Protein AF-A0A7C5GD14-F1 (afdb_monomer)

pLDDT: mean 89.94, std 9.07, range [41.75, 98.56]

Solvent-accessible surface area (backbone atoms only — not comparable to full-atom values): 17460 Å² total; per-residue (Å²): 110,73,68,62,53,52,52,50,51,49,54,51,48,51,50,50,48,49,51,49,46,57,58,59,49,44,51,50,50,25,51,50,40,39,56,47,43,51,59,52,37,65,83,45,92,64,62,49,46,69,48,63,59,68,42,32,38,36,36,41,42,48,24,66,33,70,68,55,40,52,49,46,52,51,42,50,74,61,42,77,78,59,76,46,77,48,81,53,62,41,66,41,57,68,40,82,73,30,34,35,38,39,38,37,57,66,92,46,72,51,45,38,46,50,32,72,43,73,69,57,34,52,60,46,18,79,76,58,35,64,74,34,36,68,48,37,41,78,26,23,50,71,79,54,90,60,47,66,57,48,52,50,39,47,52,58,26,52,68,44,29,51,24,33,40,36,39,37,43,54,53,38,38,38,41,35,38,34,13,58,32,64,64,40,44,49,50,26,52,55,51,56,71,75,56,63,91,85,54,46,81,45,78,53,72,46,51,74,28,51,76,38,83,75,32,36,36,38,38,42,34,49,94,82,45,72,50,55,40,44,53,30,72,43,74,66,60,34,56,60,42,27,80,79,52,41,81,46,31,74,60,41,40,62,21,44,55,71,84,54,90,60,51,68,57,52,51,54,48,48,51,56,24,56,64,49,33,60,29,33,39,39,38,34,49,55,53,41,34,38,41,38,36,34,16,72,30,66,65,34,42,52,51,25,54,51,49,52,70,71,49,64,92,84,43,56,68,46,78,52,70,48,53,48,76,80,74,81,78,131

Mean predicted aligned error: 10.55 Å

Foldseek 3Di:
DVVVVVVVCVVVVVVVVVVCCVPPVQVVLQVQLLVQLLVLCPPAPADWDWDGDSQEIEIAEEHLAPVSLVSSLVSSVVRPRHDYYRDHYDYFAADVFQKWKWWDAAPDIAIEGEDAYVVLLVVVCVPLNPVRSVRHHHGHHAQDPLQSVLVVLQSVLCVLASTWMWMDTRQEIEIEHEGAEPVSVVVSVVSNVPGDPPHHYHYHYHYPAYADVF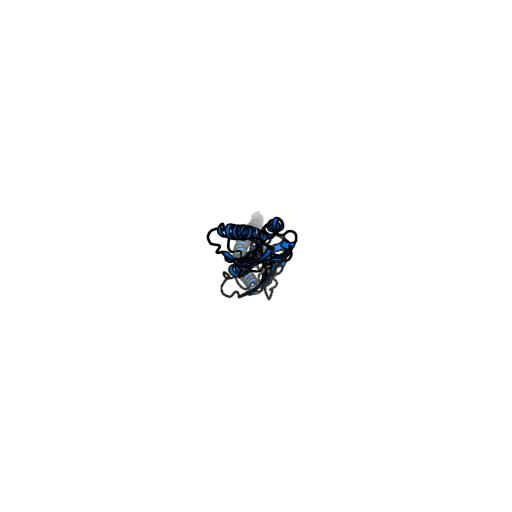QKKKWWFDPNAIAIEGEDQDPVLLVVCCVLNPPNSVRHGHHDNQLDDCRSVLVVLLSVLCVLAPTWMWMCGRQEIETEHEHQAPVSVVVSVVSNVPRDPPRHYHYHYHYDDPDPDD

Radius of gyration: 40.23 Å; Cα contacts (8 Å, |Δi|>4): 618; chains: 1; bounding box: 82×43×149 Å

Structure (mmCIF, N/CA/C/O backbone):
data_AF-A0A7C5GD14-F1
#
_entry.id   AF-A0A7C5GD14-F1
#
loop_
_atom_site.group_PDB
_atom_site.id
_atom_site.type_symbol
_atom_site.label_atom_id
_atom_site.label_alt_id
_atom_site.label_comp_id
_atom_site.label_asym_id
_atom_site.label_entity_id
_atom_site.label_seq_id
_atom_site.pdbx_PDB_ins_code
_atom_site.Cartn_x
_atom_site.Cartn_y
_atom_site.Cartn_z
_atom_site.occupancy
_atom_site.B_iso_or_equiv
_atom_site.auth_seq_id
_atom_site.auth_comp_id
_atom_site.auth_asym_id
_atom_site.auth_atom_id
_atom_site.pdbx_PDB_model_num
ATOM 1 N N . MET A 1 1 ? 42.198 25.605 -82.577 1.00 57.84 1 MET A N 1
ATOM 2 C CA . MET A 1 1 ? 40.877 25.800 -81.932 1.00 57.84 1 MET A CA 1
ATOM 3 C C . MET A 1 1 ? 40.168 24.497 -81.548 1.00 57.84 1 MET A C 1
ATOM 5 O O . MET A 1 1 ? 39.831 24.363 -80.383 1.00 57.84 1 MET A O 1
ATOM 9 N N . ARG A 1 2 ? 40.003 23.498 -82.433 1.00 61.75 2 ARG A N 1
ATOM 10 C CA . ARG A 1 2 ? 39.257 22.250 -82.115 1.00 61.75 2 ARG A CA 1
ATOM 11 C C . ARG A 1 2 ? 39.795 21.432 -80.922 1.00 61.75 2 ARG A C 1
ATOM 13 O O . ARG A 1 2 ? 39.004 20.887 -80.167 1.00 61.75 2 ARG A O 1
ATOM 20 N N . LYS A 1 3 ? 41.119 21.382 -80.713 1.00 63.66 3 LYS A N 1
ATOM 21 C CA . LYS A 1 3 ? 41.732 20.655 -79.579 1.00 63.66 3 LYS A CA 1
ATOM 22 C C . LYS A 1 3 ? 41.474 21.326 -78.221 1.00 63.66 3 LYS A C 1
ATOM 24 O O . LYS A 1 3 ? 41.209 20.631 -77.252 1.00 63.66 3 LYS A O 1
ATOM 29 N N . LEU A 1 4 ? 41.498 22.661 -78.165 1.00 72.88 4 LEU A N 1
ATOM 30 C CA . LEU A 1 4 ? 41.192 23.429 -76.947 1.00 72.88 4 LEU A CA 1
ATOM 31 C C . LEU A 1 4 ? 39.718 23.282 -76.545 1.00 72.88 4 LEU A C 1
ATOM 33 O O . LEU A 1 4 ? 39.420 23.135 -75.366 1.00 72.88 4 LEU A O 1
ATOM 37 N N . LEU A 1 5 ? 38.815 23.235 -77.531 1.00 76.56 5 LEU A N 1
ATOM 38 C CA . LEU A 1 5 ? 37.393 22.980 -77.295 1.00 76.56 5 LEU A CA 1
ATOM 39 C C . LEU A 1 5 ? 37.154 21.582 -76.691 1.00 76.56 5 LEU A C 1
ATOM 41 O O . LEU A 1 5 ? 36.362 21.441 -75.769 1.00 76.56 5 LEU A O 1
ATOM 45 N N . GLY A 1 6 ? 37.872 20.560 -77.174 1.00 75.44 6 GLY A N 1
ATOM 46 C CA . GLY A 1 6 ? 37.779 19.194 -76.644 1.00 75.44 6 GLY A CA 1
ATOM 47 C C . GLY A 1 6 ? 38.231 19.073 -75.185 1.00 75.44 6 GLY A C 1
ATOM 48 O O . GLY A 1 6 ? 37.550 18.435 -74.388 1.00 75.44 6 GLY A O 1
ATOM 49 N N . TRP A 1 7 ? 39.332 19.736 -74.811 1.00 77.94 7 TRP A N 1
ATOM 50 C CA . TRP A 1 7 ? 39.799 19.776 -73.419 1.00 77.94 7 TRP A CA 1
ATOM 51 C C . TRP A 1 7 ? 38.835 20.527 -72.493 1.00 77.94 7 TRP A C 1
ATOM 53 O O . TRP A 1 7 ? 38.581 20.068 -71.382 1.00 77.94 7 TRP A O 1
ATOM 63 N N . ALA A 1 8 ? 38.249 21.636 -72.955 1.00 76.06 8 ALA A N 1
ATOM 64 C CA . ALA A 1 8 ? 37.264 22.388 -72.180 1.00 76.06 8 ALA A CA 1
ATOM 65 C C . ALA A 1 8 ? 35.991 21.567 -71.904 1.00 76.06 8 ALA A C 1
ATOM 67 O O . ALA A 1 8 ? 35.507 21.557 -70.775 1.00 76.06 8 ALA A O 1
ATOM 68 N N . VAL A 1 9 ? 35.488 20.831 -72.903 1.00 82.19 9 VAL A N 1
ATOM 69 C CA . VAL A 1 9 ? 34.322 19.942 -72.748 1.00 82.19 9 VAL A CA 1
ATOM 70 C C . VAL A 1 9 ? 34.623 18.777 -71.805 1.00 82.19 9 VAL A C 1
ATOM 72 O O . VAL A 1 9 ? 33.773 18.435 -70.988 1.00 82.19 9 VAL A O 1
ATOM 75 N N . LEU A 1 10 ? 35.826 18.195 -71.869 1.00 80.06 10 LEU A N 1
ATOM 76 C CA . LEU A 1 10 ? 36.232 17.120 -70.960 1.00 80.06 10 LEU A CA 1
ATOM 77 C C . LEU A 1 10 ? 36.244 17.597 -69.501 1.00 80.06 10 LEU A C 1
ATOM 79 O O . LEU A 1 10 ? 35.640 16.949 -68.658 1.00 80.06 10 LEU A O 1
ATOM 83 N N . ILE A 1 11 ? 36.891 18.732 -69.215 1.00 82.50 11 ILE A N 1
ATOM 84 C CA . ILE A 1 11 ? 37.026 19.269 -67.849 1.00 82.50 11 ILE A CA 1
ATOM 85 C C . ILE A 1 11 ? 35.667 19.700 -67.284 1.00 82.50 11 ILE A C 1
ATOM 87 O O . ILE A 1 11 ? 35.355 19.403 -66.133 1.00 82.50 11 ILE A O 1
ATOM 91 N N . LEU A 1 12 ? 34.834 20.368 -68.088 1.00 78.88 12 LEU A N 1
ATOM 92 C CA . LEU A 1 12 ? 33.473 20.726 -67.680 1.00 78.88 12 LEU A CA 1
ATOM 93 C C . LEU A 1 12 ? 32.604 19.488 -67.463 1.00 78.88 12 LEU A C 1
ATOM 95 O O . LEU A 1 12 ? 31.866 19.431 -66.486 1.00 78.88 12 LEU A O 1
ATOM 99 N N . GLY A 1 13 ? 32.702 18.492 -68.344 1.00 74.94 13 GLY A N 1
ATOM 100 C CA . GLY A 1 13 ? 31.946 17.248 -68.244 1.00 74.94 13 GLY A CA 1
ATOM 101 C C . GLY A 1 13 ? 32.321 16.436 -67.008 1.00 74.94 13 GLY A C 1
ATOM 102 O O . GLY A 1 13 ? 31.433 16.009 -66.276 1.00 74.94 13 GLY A O 1
ATOM 103 N N . THR A 1 14 ? 33.615 16.267 -66.725 1.00 76.38 14 THR A N 1
ATOM 104 C CA . THR A 1 14 ? 34.080 15.561 -65.521 1.00 76.38 14 THR A CA 1
ATOM 105 C C . THR A 1 14 ? 33.813 16.356 -64.248 1.00 76.38 14 THR A C 1
ATOM 107 O O . THR A 1 14 ? 33.463 15.755 -63.239 1.00 76.38 14 THR A O 1
ATOM 110 N N . GLY A 1 15 ? 33.894 17.689 -64.290 1.00 72.44 15 GLY A N 1
ATOM 111 C CA . GLY A 1 15 ? 33.511 18.557 -63.176 1.00 72.44 15 GLY A CA 1
ATOM 112 C C . GLY A 1 15 ? 32.015 18.485 -62.860 1.00 72.44 15 GLY A C 1
ATOM 113 O O . GLY A 1 15 ? 31.643 18.321 -61.702 1.00 72.44 15 GLY A O 1
ATOM 114 N N . LEU A 1 16 ? 31.153 18.530 -63.882 1.00 73.38 16 LEU A N 1
ATOM 115 C CA . LEU A 1 16 ? 29.699 18.394 -63.736 1.00 73.38 16 LEU A CA 1
ATOM 116 C C . LEU A 1 16 ? 29.290 16.987 -63.294 1.00 73.38 16 LEU A C 1
ATOM 118 O O . LEU A 1 16 ? 28.426 16.858 -62.432 1.00 73.38 16 LEU A O 1
ATOM 122 N N . LEU A 1 17 ? 29.914 15.938 -63.838 1.00 71.88 17 LEU A N 1
ATOM 123 C CA . LEU A 1 17 ? 29.703 14.558 -63.389 1.00 71.88 17 LEU A CA 1
ATOM 124 C C . LEU A 1 17 ? 30.191 14.357 -61.956 1.00 71.88 17 LEU A C 1
ATOM 126 O O . LEU A 1 17 ? 29.486 13.744 -61.163 1.00 71.88 17 LEU A O 1
ATOM 130 N N . GLY A 1 18 ? 31.356 14.907 -61.611 1.00 65.81 18 GLY A N 1
ATOM 131 C CA . GLY A 1 18 ? 31.896 14.891 -60.257 1.00 65.81 18 GLY A CA 1
ATOM 132 C C . GLY A 1 18 ? 30.954 15.581 -59.279 1.00 65.81 18 GLY A C 1
ATOM 133 O O . GLY A 1 18 ? 30.600 14.980 -58.270 1.00 65.81 18 GLY A O 1
ATOM 134 N N . TYR A 1 19 ? 30.476 16.782 -59.616 1.00 70.25 19 TYR A N 1
ATOM 135 C CA . TYR A 1 19 ? 29.505 17.551 -58.832 1.00 70.25 19 TYR A CA 1
ATOM 136 C C . TYR A 1 19 ? 28.150 16.835 -58.706 1.00 70.25 19 TYR A C 1
ATOM 138 O O . TYR A 1 19 ? 27.597 16.728 -57.616 1.00 70.25 19 TYR A O 1
ATOM 146 N N . TYR A 1 20 ? 27.617 16.283 -59.799 1.00 70.00 20 TYR A N 1
ATOM 147 C CA . TYR A 1 20 ? 26.348 15.552 -59.788 1.00 70.00 20 TYR A CA 1
ATOM 148 C C . TYR A 1 20 ? 26.439 14.240 -58.996 1.00 70.00 20 TYR A C 1
ATOM 150 O O . TYR A 1 20 ? 25.525 13.914 -58.240 1.00 70.00 20 TYR A O 1
ATOM 158 N N . ALA A 1 21 ? 27.534 13.489 -59.139 1.00 61.72 21 ALA A N 1
ATOM 159 C CA . ALA A 1 21 ? 27.777 12.271 -58.373 1.00 61.72 21 ALA A CA 1
ATOM 160 C C . ALA A 1 21 ? 27.954 12.579 -56.877 1.00 61.72 21 ALA A C 1
ATOM 162 O O . ALA A 1 21 ? 27.318 11.932 -56.046 1.00 61.72 21 ALA A O 1
ATOM 163 N N . THR A 1 22 ? 28.746 13.598 -56.528 1.00 62.03 22 THR A N 1
ATOM 164 C CA . THR A 1 22 ? 28.958 13.989 -55.123 1.00 62.03 22 THR A CA 1
ATOM 165 C C . THR A 1 22 ? 27.697 14.537 -54.468 1.00 62.03 22 THR A C 1
ATOM 167 O O . THR A 1 22 ? 27.404 14.125 -53.355 1.00 62.03 22 THR A O 1
ATOM 170 N N . ASN A 1 23 ? 26.896 15.371 -55.136 1.00 64.44 23 ASN A N 1
ATOM 171 C CA . ASN A 1 23 ? 25.669 15.883 -54.517 1.00 64.44 23 ASN A CA 1
ATOM 172 C C . ASN A 1 23 ? 24.519 14.867 -54.529 1.00 64.44 23 ASN A C 1
ATOM 174 O O . ASN A 1 23 ? 23.891 14.651 -53.500 1.00 64.44 23 ASN A O 1
ATOM 178 N N . ASN A 1 24 ? 24.223 14.223 -55.664 1.00 67.75 24 ASN A N 1
ATOM 179 C CA . ASN A 1 24 ? 22.980 13.451 -55.793 1.00 67.75 24 ASN A CA 1
ATOM 180 C C . ASN A 1 24 ? 23.111 11.962 -55.465 1.00 67.75 24 ASN A C 1
ATOM 182 O O . ASN A 1 24 ? 22.103 11.355 -55.105 1.00 67.75 24 ASN A O 1
ATOM 186 N N . HIS A 1 25 ? 24.284 11.343 -55.644 1.00 71.12 25 HIS A N 1
ATOM 187 C CA . HIS A 1 25 ? 24.465 9.927 -55.287 1.00 71.12 25 HIS A CA 1
ATOM 188 C C . HIS A 1 25 ? 24.881 9.770 -53.826 1.00 71.12 25 HIS A C 1
ATOM 190 O O . HIS A 1 25 ? 24.376 8.865 -53.168 1.00 71.12 25 HIS A O 1
ATOM 196 N N . ALA A 1 26 ? 25.728 10.663 -53.297 1.00 73.56 26 ALA A N 1
ATOM 197 C CA . ALA A 1 26 ? 26.114 10.606 -51.887 1.00 73.56 26 ALA A CA 1
ATOM 198 C C . ALA A 1 26 ? 24.906 10.814 -50.960 1.00 73.56 26 ALA A C 1
ATOM 200 O O . ALA A 1 26 ? 24.673 9.976 -50.098 1.00 73.56 26 ALA A O 1
ATOM 201 N N . GLN A 1 27 ? 24.072 11.833 -51.213 1.00 79.44 27 GLN A N 1
ATOM 202 C CA . GLN A 1 27 ? 22.868 12.085 -50.40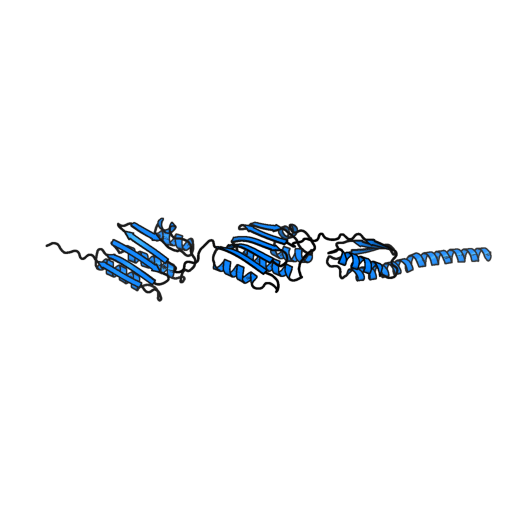9 1.00 79.44 27 GLN A CA 1
ATOM 203 C C . GLN A 1 27 ? 21.856 10.936 -50.474 1.00 79.44 27 GLN A C 1
ATOM 205 O O . GLN A 1 27 ? 21.266 10.581 -49.460 1.00 79.44 27 GLN A O 1
ATOM 210 N N . ARG A 1 28 ? 21.663 10.318 -51.649 1.00 82.94 28 ARG A N 1
ATOM 211 C CA . ARG A 1 28 ? 20.756 9.167 -51.788 1.00 82.94 28 ARG A CA 1
ATOM 212 C C . ARG A 1 28 ? 21.253 7.936 -51.034 1.00 82.94 28 ARG A C 1
ATOM 214 O O . ARG A 1 28 ? 20.445 7.253 -50.417 1.00 82.94 28 ARG A O 1
ATOM 221 N N . MET A 1 29 ? 22.557 7.655 -51.078 1.00 83.62 29 MET A N 1
ATOM 222 C CA . MET A 1 29 ? 23.144 6.552 -50.310 1.00 83.62 29 MET A CA 1
ATOM 223 C C . MET A 1 29 ? 23.059 6.815 -48.807 1.00 83.62 29 MET A C 1
ATOM 225 O O . MET A 1 29 ? 22.634 5.938 -48.070 1.00 83.62 29 MET A O 1
ATOM 229 N N . GLU A 1 30 ? 23.395 8.023 -48.363 1.00 87.06 30 GLU A N 1
ATOM 230 C CA . GLU A 1 30 ? 23.306 8.417 -46.955 1.00 87.06 30 GLU A CA 1
ATOM 231 C C . GLU A 1 30 ? 21.868 8.328 -46.425 1.00 87.06 30 GLU A C 1
ATOM 233 O O . GLU A 1 30 ? 21.640 7.774 -45.355 1.00 87.06 30 GLU A O 1
ATOM 238 N N . GLN A 1 31 ? 20.877 8.784 -47.199 1.00 88.56 31 GLN A N 1
ATOM 239 C CA . GLN A 1 31 ? 19.459 8.645 -46.850 1.00 88.56 31 GLN A CA 1
ATOM 240 C C . GLN A 1 31 ? 19.006 7.182 -46.798 1.00 88.56 31 GLN A C 1
ATOM 242 O O . GLN A 1 31 ? 18.261 6.813 -45.893 1.00 88.56 31 GLN A O 1
ATOM 247 N N . ALA A 1 32 ? 19.454 6.346 -47.739 1.00 88.12 32 ALA A N 1
ATOM 248 C CA . ALA A 1 32 ? 19.131 4.921 -47.742 1.00 88.12 32 ALA A CA 1
ATOM 249 C C . ALA A 1 32 ? 19.732 4.202 -46.523 1.00 88.12 32 ALA A C 1
ATOM 251 O O . ALA A 1 32 ? 19.024 3.459 -45.846 1.00 88.12 32 ALA A O 1
ATOM 252 N N . ILE A 1 33 ? 21.003 4.477 -46.206 1.00 91.06 33 ILE A N 1
ATOM 253 C CA . ILE A 1 33 ? 21.689 3.931 -45.028 1.00 91.06 33 ILE A CA 1
ATOM 254 C C . ILE A 1 33 ? 21.019 4.437 -43.749 1.00 91.06 33 ILE A C 1
ATOM 256 O O . ILE A 1 33 ? 20.779 3.647 -42.848 1.00 91.06 33 ILE A O 1
ATOM 260 N N . SER A 1 34 ? 20.660 5.721 -43.679 1.00 90.62 34 SER A N 1
ATOM 261 C CA . SER A 1 34 ? 19.952 6.307 -42.533 1.00 90.62 34 SER A CA 1
ATOM 262 C C . SER A 1 34 ? 18.591 5.650 -42.300 1.00 90.62 34 SER A C 1
ATOM 264 O O . SER A 1 34 ? 18.284 5.248 -41.180 1.00 90.62 34 SER A O 1
ATOM 266 N N . GLY A 1 35 ? 17.803 5.452 -43.361 1.00 89.81 35 GLY A N 1
ATOM 267 C CA . GLY A 1 35 ? 16.520 4.756 -43.270 1.00 89.81 35 GLY A CA 1
ATOM 268 C C . GLY A 1 35 ? 16.662 3.299 -42.824 1.00 89.81 35 GLY A C 1
ATOM 269 O O . GLY A 1 35 ? 15.896 2.844 -41.978 1.00 89.81 35 GLY A O 1
ATOM 270 N N . ALA A 1 36 ? 17.656 2.580 -43.352 1.00 90.00 36 ALA A N 1
ATOM 271 C CA . ALA A 1 36 ? 17.929 1.197 -42.969 1.00 90.00 36 ALA A CA 1
ATOM 272 C C . ALA A 1 36 ? 18.465 1.081 -41.531 1.00 90.00 36 ALA A C 1
ATOM 274 O O . ALA A 1 36 ? 18.019 0.212 -40.789 1.00 90.00 36 ALA A O 1
ATOM 275 N N . ALA A 1 37 ? 19.364 1.977 -41.115 1.00 89.38 37 ALA A N 1
ATOM 276 C CA . ALA A 1 37 ? 19.902 2.027 -39.757 1.00 89.38 37 ALA A CA 1
ATOM 277 C C . ALA A 1 37 ? 18.803 2.312 -38.723 1.00 89.38 37 ALA A C 1
ATOM 279 O O . ALA A 1 37 ? 18.710 1.604 -37.725 1.00 89.38 37 ALA A O 1
ATOM 280 N N . ALA A 1 38 ? 17.916 3.275 -39.000 1.00 88.56 38 ALA A N 1
ATOM 281 C CA . ALA A 1 38 ? 16.778 3.578 -38.132 1.00 88.56 38 ALA A CA 1
ATOM 282 C C . ALA A 1 38 ? 15.822 2.379 -37.983 1.00 88.56 38 ALA A C 1
ATOM 284 O O . ALA A 1 38 ? 15.332 2.102 -36.888 1.00 88.56 38 ALA A O 1
ATOM 285 N N . GLN A 1 39 ? 15.586 1.629 -39.066 1.00 88.31 39 GLN A N 1
ATOM 286 C CA . GLN A 1 39 ? 14.787 0.398 -39.016 1.00 88.31 39 GLN A CA 1
ATOM 287 C C . GLN A 1 39 ? 15.471 -0.704 -38.200 1.00 88.31 39 GLN A C 1
ATOM 289 O O . GLN A 1 39 ? 14.799 -1.403 -37.446 1.00 88.31 39 GLN A O 1
ATOM 294 N N . ALA A 1 40 ? 16.796 -0.838 -38.310 1.00 87.50 40 ALA A N 1
ATOM 295 C CA . ALA A 1 40 ? 17.562 -1.864 -37.604 1.00 87.50 40 ALA A CA 1
ATOM 296 C C . ALA A 1 40 ? 17.510 -1.713 -36.073 1.00 87.50 40 ALA A C 1
ATOM 298 O O . ALA A 1 40 ? 17.579 -2.713 -35.368 1.00 87.50 40 ALA A O 1
ATOM 299 N N . VAL A 1 41 ? 17.363 -0.486 -35.559 1.00 87.88 41 VAL A N 1
ATOM 300 C CA . VAL A 1 41 ? 17.347 -0.208 -34.109 1.00 87.88 41 VAL A CA 1
ATOM 301 C C . VAL A 1 41 ? 15.947 -0.054 -33.516 1.00 87.88 41 VAL A C 1
ATOM 303 O O . VAL A 1 41 ? 15.813 0.159 -32.317 1.00 87.88 41 VAL A O 1
ATOM 306 N N . THR A 1 42 ? 14.882 -0.174 -34.317 1.00 84.12 42 THR A N 1
ATOM 307 C CA . THR A 1 42 ? 13.504 0.085 -33.849 1.00 84.12 42 THR A CA 1
ATOM 308 C C . THR A 1 42 ? 13.065 -0.863 -32.723 1.00 84.12 42 THR A C 1
ATOM 310 O O . THR A 1 42 ? 12.217 -0.501 -31.915 1.00 84.12 42 THR A O 1
ATOM 313 N N . SER A 1 43 ? 13.643 -2.064 -32.643 1.00 80.50 43 SER A N 1
ATOM 314 C CA . SER A 1 43 ? 13.347 -3.050 -31.597 1.00 80.50 43 SER A CA 1
ATOM 315 C C . SER A 1 43 ? 14.153 -2.866 -30.307 1.00 80.50 43 SER A C 1
ATOM 317 O O . SER A 1 43 ? 14.072 -3.732 -29.440 1.00 80.50 43 SER A O 1
ATOM 319 N N . SER A 1 44 ? 14.949 -1.798 -30.177 1.00 86.50 44 SER A N 1
ATOM 320 C CA . SER A 1 44 ? 15.729 -1.550 -28.960 1.00 86.50 44 SER A CA 1
ATOM 321 C C . SER A 1 44 ? 14.825 -1.241 -27.765 1.00 86.50 44 SER A C 1
ATOM 323 O O . SER A 1 44 ? 13.886 -0.454 -27.898 1.00 86.50 44 SER A O 1
ATOM 325 N N . VAL A 1 45 ? 15.157 -1.772 -26.592 1.00 85.00 45 VAL A N 1
ATOM 326 C CA . VAL A 1 45 ? 14.387 -1.615 -25.348 1.00 85.00 45 VAL A CA 1
ATOM 327 C C . VAL A 1 45 ? 14.413 -0.171 -24.838 1.00 85.00 45 VAL A C 1
ATOM 329 O O . VAL A 1 45 ? 13.387 0.358 -24.418 1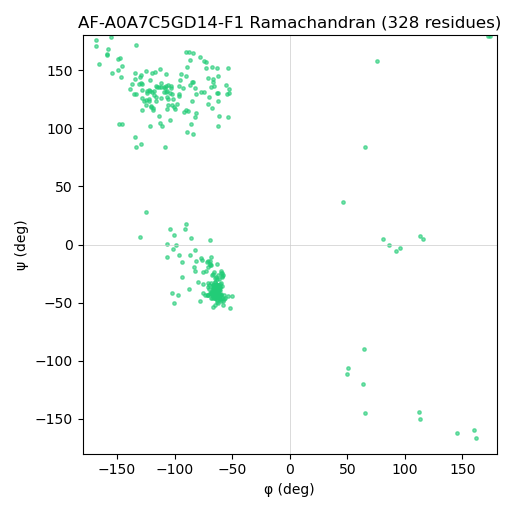.00 85.00 45 VAL A O 1
ATOM 332 N N . HIS A 1 46 ? 15.575 0.486 -24.905 1.00 85.81 46 HIS A N 1
ATOM 333 C CA . HIS A 1 46 ? 15.802 1.818 -24.321 1.00 85.81 46 HIS A CA 1
ATOM 334 C C . HIS A 1 46 ? 15.823 2.961 -25.344 1.00 85.81 46 HIS A C 1
ATOM 336 O O . HIS A 1 46 ? 16.232 4.071 -25.017 1.00 85.81 46 HIS A O 1
ATOM 342 N N . GLY A 1 47 ? 15.381 2.707 -26.579 1.00 79.69 47 GLY A N 1
ATOM 343 C CA . GLY A 1 47 ? 15.322 3.719 -27.636 1.00 79.69 47 GLY A CA 1
ATOM 344 C C . GLY A 1 47 ? 16.706 4.221 -28.055 1.00 79.69 47 GLY A C 1
ATOM 345 O O . GLY A 1 47 ? 17.174 5.271 -27.618 1.00 79.69 47 GLY A O 1
ATOM 346 N N . VAL A 1 48 ? 17.362 3.484 -28.946 1.00 88.88 48 VAL A N 1
ATOM 347 C CA . VAL A 1 48 ? 18.681 3.850 -29.470 1.00 88.88 48 VAL A CA 1
ATOM 348 C C . VAL A 1 48 ? 18.561 4.838 -30.632 1.00 88.88 48 VAL A C 1
ATOM 350 O O . VAL A 1 48 ? 17.701 4.704 -31.503 1.00 88.88 48 VAL A O 1
ATOM 353 N N . THR A 1 49 ? 19.449 5.835 -30.676 1.00 90.19 49 THR A N 1
ATOM 354 C CA . THR A 1 49 ? 19.492 6.821 -31.760 1.00 90.19 49 THR A CA 1
ATOM 355 C C . THR A 1 49 ? 20.642 6.527 -32.713 1.00 90.19 49 THR A C 1
ATOM 357 O O . THR A 1 49 ? 21.796 6.403 -32.307 1.00 90.19 49 THR A O 1
ATOM 360 N N . THR A 1 50 ? 20.345 6.493 -34.011 1.00 92.12 50 THR A N 1
ATOM 361 C CA . THR A 1 50 ? 21.356 6.371 -35.066 1.00 92.12 50 THR A CA 1
ATOM 362 C C . THR A 1 50 ? 21.501 7.675 -35.835 1.00 92.12 50 THR A C 1
ATOM 364 O O . THR A 1 50 ? 20.510 8.276 -36.255 1.00 92.12 50 THR A O 1
ATOM 367 N N . ARG A 1 51 ? 22.740 8.084 -36.100 1.00 92.31 51 ARG A N 1
ATOM 368 C CA . ARG A 1 51 ? 23.082 9.200 -36.986 1.00 92.31 51 ARG A CA 1
ATOM 369 C C . ARG A 1 51 ? 24.030 8.700 -38.062 1.00 92.31 51 ARG A C 1
ATOM 371 O O . ARG A 1 51 ? 25.027 8.065 -37.751 1.00 92.31 51 ARG A O 1
ATOM 378 N N . VAL A 1 52 ? 23.756 9.017 -39.322 1.00 92.00 52 VAL A N 1
ATOM 379 C CA . VAL A 1 52 ? 24.648 8.658 -40.432 1.00 92.00 52 VAL A CA 1
ATOM 380 C C . VAL A 1 52 ? 25.436 9.885 -40.865 1.00 92.00 52 VAL A C 1
ATOM 382 O O . VAL A 1 52 ? 24.871 10.971 -40.979 1.00 92.00 52 VAL A O 1
ATOM 385 N N . SER A 1 53 ? 26.741 9.715 -41.076 1.00 88.88 53 SER A N 1
ATOM 386 C CA . SER A 1 53 ? 27.605 10.711 -41.708 1.00 88.88 53 SER A CA 1
ATOM 387 C C . SER A 1 53 ? 28.238 10.095 -42.951 1.00 88.88 53 SER A C 1
ATOM 389 O O . SER A 1 53 ? 29.150 9.268 -42.876 1.00 88.88 53 SER A O 1
ATOM 391 N N . GLY A 1 54 ? 27.698 10.439 -44.121 1.00 87.81 54 GLY A N 1
ATOM 392 C CA . GLY A 1 54 ? 28.070 9.817 -45.390 1.00 87.81 54 GLY A CA 1
ATOM 393 C C . GLY A 1 54 ? 27.694 8.331 -45.447 1.00 87.81 54 GLY A C 1
ATOM 394 O O . GLY A 1 54 ? 26.617 7.982 -45.918 1.00 87.81 54 GLY A O 1
ATOM 395 N N . ARG A 1 55 ? 28.600 7.444 -45.011 1.00 90.00 55 ARG A N 1
ATOM 396 C CA . ARG A 1 55 ? 28.376 5.980 -44.934 1.00 90.00 55 ARG A CA 1
ATOM 397 C C . ARG A 1 55 ? 28.745 5.374 -43.581 1.00 90.00 55 ARG A C 1
ATOM 399 O O . ARG A 1 55 ? 28.766 4.149 -43.448 1.00 90.00 55 ARG A O 1
ATOM 406 N N . ASP A 1 56 ? 29.079 6.221 -42.619 1.00 93.00 56 ASP A N 1
ATOM 407 C CA . ASP A 1 56 ? 29.413 5.803 -41.267 1.00 93.00 56 ASP A CA 1
ATOM 408 C C . ASP A 1 56 ? 28.165 5.942 -40.416 1.00 93.00 56 ASP A C 1
ATOM 410 O O . ASP A 1 56 ? 27.512 6.988 -40.444 1.00 9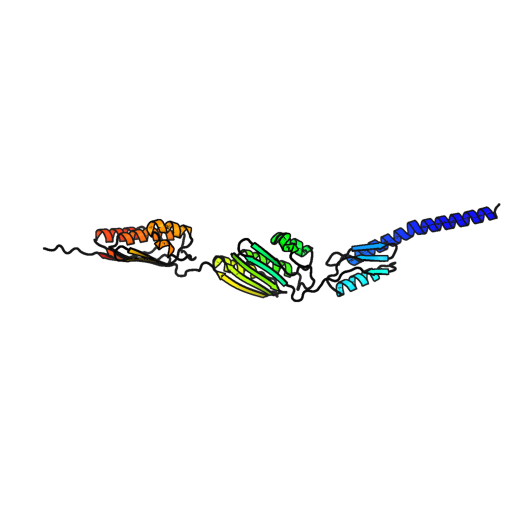3.00 56 ASP A O 1
ATOM 414 N N . ILE A 1 57 ? 27.826 4.883 -39.697 1.00 94.19 57 ILE A N 1
ATOM 415 C CA . ILE A 1 57 ? 26.687 4.869 -38.790 1.00 94.19 57 ILE A CA 1
ATOM 416 C C . ILE A 1 57 ? 27.237 5.121 -37.394 1.00 94.19 57 ILE A C 1
ATOM 418 O O . ILE A 1 57 ? 28.065 4.358 -36.925 1.00 94.19 57 ILE A O 1
ATOM 422 N N . ILE A 1 58 ? 26.784 6.179 -36.737 1.00 94.94 58 ILE A N 1
ATOM 423 C CA . ILE A 1 58 ? 27.061 6.462 -35.331 1.00 94.94 58 ILE A CA 1
ATOM 424 C C . ILE A 1 58 ? 25.824 6.044 -34.550 1.00 94.94 58 ILE A C 1
ATOM 426 O O . ILE A 1 58 ? 24.722 6.505 -34.861 1.00 94.94 58 ILE A O 1
ATOM 430 N N . VAL A 1 59 ? 26.000 5.184 -33.556 1.00 94.81 59 VAL A N 1
ATOM 431 C CA . VAL A 1 59 ? 24.916 4.698 -32.704 1.00 94.81 59 VAL A CA 1
ATOM 432 C C . VAL A 1 59 ? 25.153 5.155 -31.266 1.00 94.81 59 VAL A C 1
ATOM 434 O O . VAL A 1 59 ? 26.219 4.930 -30.706 1.00 94.81 59 VAL A O 1
ATOM 437 N N . GLU A 1 60 ? 24.179 5.863 -30.694 1.00 92.94 60 GLU A N 1
ATOM 438 C CA . GLU A 1 60 ? 24.239 6.477 -29.362 1.00 92.94 60 GLU A CA 1
ATOM 439 C C . GLU A 1 60 ? 22.989 6.072 -28.565 1.00 92.94 60 GLU A C 1
ATOM 441 O O . GLU A 1 60 ? 21.879 6.051 -29.105 1.00 92.94 60 GLU A O 1
ATOM 446 N N . GLY A 1 61 ? 23.151 5.760 -27.279 1.00 90.94 61 GLY A N 1
ATOM 447 C CA . GLY A 1 61 ? 22.042 5.364 -26.410 1.00 90.94 61 GLY A CA 1
ATOM 448 C C . GLY A 1 61 ? 22.437 4.325 -25.366 1.00 90.94 61 GLY A C 1
ATOM 449 O O . GLY A 1 61 ? 23.619 4.131 -25.076 1.00 90.94 61 GLY A O 1
ATOM 450 N N . ILE A 1 62 ? 21.423 3.666 -24.810 1.00 91.56 62 ILE A N 1
ATOM 451 C CA . ILE A 1 62 ? 21.572 2.628 -23.788 1.00 91.56 62 ILE A CA 1
ATOM 452 C C . ILE A 1 62 ? 21.160 1.281 -24.388 1.00 91.56 62 ILE A C 1
ATOM 454 O O . ILE A 1 62 ? 20.138 1.193 -25.065 1.00 91.56 62 ILE A O 1
ATOM 458 N N . ALA A 1 63 ? 21.950 0.242 -24.131 1.00 90.81 63 ALA A N 1
ATOM 459 C CA . ALA A 1 63 ? 21.582 -1.149 -24.376 1.00 90.81 63 ALA A CA 1
ATOM 460 C C . ALA A 1 63 ? 21.268 -1.834 -23.037 1.00 90.81 63 ALA A C 1
ATOM 462 O O . ALA A 1 63 ? 21.986 -1.645 -22.053 1.00 90.81 63 ALA A O 1
ATOM 463 N N . ASN A 1 64 ? 20.204 -2.631 -22.993 1.00 90.00 64 ASN A N 1
ATOM 464 C CA . ASN A 1 64 ? 19.730 -3.337 -21.805 1.00 90.00 64 ASN A CA 1
ATOM 465 C C . ASN A 1 64 ? 20.753 -4.357 -21.297 1.00 90.00 64 ASN A C 1
ATOM 467 O O . ASN A 1 64 ? 20.924 -4.526 -20.095 1.00 90.00 64 ASN A O 1
ATOM 471 N N . ASP A 1 65 ? 21.443 -5.047 -22.202 1.00 89.88 65 ASP A N 1
ATOM 472 C CA . ASP A 1 65 ? 22.554 -5.927 -21.864 1.00 89.88 65 ASP A CA 1
ATOM 473 C C . ASP A 1 65 ? 23.523 -6.104 -23.042 1.00 89.88 65 ASP A C 1
ATOM 475 O O . ASP A 1 65 ? 23.328 -5.562 -24.131 1.00 89.88 65 ASP A O 1
ATOM 479 N N . ALA A 1 66 ? 24.591 -6.873 -22.811 1.00 89.81 66 ALA A N 1
ATOM 480 C CA . ALA A 1 66 ? 25.586 -7.180 -23.835 1.00 89.81 66 ALA A CA 1
ATOM 481 C C . ALA A 1 66 ? 25.000 -7.942 -25.039 1.00 89.81 66 ALA A C 1
ATOM 483 O O . ALA A 1 66 ? 25.490 -7.786 -26.150 1.00 89.81 66 ALA A O 1
ATOM 484 N N . ALA A 1 67 ? 23.946 -8.743 -24.850 1.00 89.12 67 ALA A N 1
ATOM 485 C CA . ALA A 1 67 ? 23.347 -9.490 -25.949 1.00 89.12 67 ALA A CA 1
ATOM 486 C C . ALA A 1 67 ? 22.516 -8.575 -26.858 1.00 89.12 67 ALA A C 1
ATOM 488 O O . ALA A 1 67 ? 22.606 -8.701 -28.077 1.00 89.12 67 ALA A O 1
ATOM 489 N N . GLU A 1 68 ? 21.740 -7.648 -26.291 1.00 90.69 68 GLU A N 1
ATOM 490 C CA . GLU A 1 68 ? 21.041 -6.620 -27.068 1.00 90.69 68 GLU A CA 1
ATOM 491 C C . GLU A 1 68 ? 22.041 -5.702 -27.775 1.00 90.69 68 GLU A C 1
ATOM 493 O O . GLU A 1 68 ? 21.893 -5.434 -28.966 1.00 90.69 68 GLU A O 1
ATOM 498 N N . HIS A 1 69 ? 23.086 -5.269 -27.069 1.00 93.19 69 HIS A N 1
ATOM 499 C CA . HIS A 1 69 ? 24.171 -4.483 -27.646 1.00 93.19 69 HIS A CA 1
ATOM 500 C C . HIS A 1 69 ? 24.751 -5.151 -28.902 1.00 93.19 69 HIS A C 1
ATOM 502 O O . HIS A 1 69 ? 24.750 -4.562 -29.983 1.00 93.19 69 HIS A O 1
ATOM 508 N N . ASP A 1 70 ? 25.171 -6.413 -28.781 1.00 92.50 70 ASP A N 1
ATOM 509 C CA . ASP A 1 70 ? 25.756 -7.170 -29.887 1.00 92.50 70 ASP A CA 1
ATOM 510 C C . ASP A 1 70 ? 24.754 -7.376 -31.034 1.00 92.50 70 ASP A C 1
ATOM 512 O O . ASP A 1 70 ? 25.138 -7.332 -32.203 1.00 92.50 70 ASP A O 1
ATOM 516 N N . GLN A 1 71 ? 23.463 -7.553 -30.730 1.00 91.19 71 GLN A N 1
ATOM 517 C CA . GLN A 1 71 ? 22.399 -7.643 -31.736 1.00 91.19 71 GLN A CA 1
ATOM 518 C C . GLN A 1 71 ? 22.216 -6.328 -32.499 1.00 91.19 71 GLN A C 1
ATOM 520 O O . GLN A 1 71 ? 22.100 -6.353 -33.725 1.00 91.19 71 GLN A O 1
ATOM 525 N N . ILE A 1 72 ? 22.214 -5.189 -31.801 1.00 92.62 72 ILE A N 1
ATOM 526 C CA . ILE A 1 72 ? 22.097 -3.860 -32.411 1.00 92.62 72 ILE A CA 1
ATOM 527 C C . ILE A 1 72 ? 23.299 -3.600 -33.316 1.00 92.62 72 ILE A C 1
ATOM 529 O O . ILE A 1 72 ? 23.123 -3.239 -34.483 1.00 92.62 72 ILE A O 1
ATOM 533 N N . VAL A 1 73 ? 24.513 -3.832 -32.812 1.00 93.75 73 VAL A N 1
ATOM 534 C CA . VAL A 1 73 ? 25.738 -3.643 -33.593 1.00 93.75 73 VAL A CA 1
ATOM 535 C C . VAL A 1 73 ? 25.733 -4.563 -34.810 1.00 93.75 73 VAL A C 1
ATOM 537 O O . VAL A 1 73 ? 25.929 -4.072 -35.916 1.00 93.75 73 VAL A O 1
ATOM 540 N N . ALA A 1 74 ? 25.403 -5.850 -34.657 1.00 93.19 74 ALA A N 1
ATOM 541 C CA . ALA A 1 74 ? 25.321 -6.795 -35.771 1.00 93.19 74 ALA A CA 1
ATOM 542 C C . ALA A 1 74 ? 24.261 -6.407 -36.820 1.00 93.19 74 ALA A C 1
ATOM 544 O O . ALA A 1 74 ? 24.486 -6.588 -38.018 1.00 93.19 74 ALA A O 1
ATOM 545 N N . ALA A 1 75 ? 23.116 -5.861 -36.396 1.00 92.12 75 ALA A N 1
ATOM 546 C CA . ALA A 1 75 ? 22.071 -5.384 -37.300 1.00 92.12 75 ALA A CA 1
ATOM 547 C C . ALA A 1 75 ? 22.527 -4.152 -38.099 1.00 92.12 75 ALA A C 1
ATOM 549 O O . ALA A 1 75 ? 22.317 -4.085 -39.313 1.00 92.12 75 ALA A O 1
ATOM 550 N N . LEU A 1 76 ? 23.210 -3.202 -37.453 1.00 93.06 76 LEU A N 1
ATOM 551 C CA . LEU A 1 76 ? 23.803 -2.039 -38.125 1.00 93.06 76 LEU A CA 1
ATOM 552 C C . LEU A 1 76 ? 24.950 -2.449 -39.057 1.00 93.06 76 LEU A C 1
ATOM 554 O O . LEU A 1 76 ? 25.035 -1.986 -40.199 1.00 93.06 76 LEU A O 1
ATOM 558 N N . ASP A 1 77 ? 25.758 -3.407 -38.614 1.00 93.44 77 ASP A N 1
ATOM 559 C CA . ASP A 1 77 ? 26.773 -4.095 -39.399 1.00 93.44 77 ASP A CA 1
ATOM 560 C C . ASP A 1 77 ? 26.183 -5.014 -40.463 1.00 93.44 77 ASP A C 1
ATOM 562 O O . ASP A 1 77 ? 26.959 -5.666 -41.143 1.00 93.44 77 ASP A O 1
ATOM 566 N N . ALA A 1 78 ? 24.868 -5.092 -40.673 1.00 93.19 78 ALA A N 1
ATOM 567 C CA . ALA A 1 78 ? 24.259 -5.786 -41.808 1.00 93.19 78 ALA A CA 1
ATOM 568 C C . ALA A 1 78 ? 23.700 -4.817 -42.864 1.00 93.19 78 ALA A C 1
ATOM 570 O O . ALA A 1 78 ? 23.417 -5.245 -43.982 1.00 93.19 78 ALA A O 1
ATOM 571 N N . VAL A 1 79 ? 23.622 -3.511 -42.575 1.00 93.00 79 VAL A N 1
ATOM 572 C CA . VAL A 1 79 ? 23.031 -2.494 -43.465 1.00 93.00 79 VAL A CA 1
ATOM 573 C C . VAL A 1 79 ? 23.787 -2.379 -44.790 1.00 93.00 79 VAL A C 1
ATOM 575 O O . VAL A 1 79 ? 24.984 -2.111 -44.817 1.00 93.00 79 VAL A O 1
ATOM 578 N N . ASP A 1 80 ? 23.134 -2.538 -45.934 1.00 89.81 80 ASP A N 1
ATOM 579 C CA . ASP A 1 80 ? 23.842 -2.440 -47.214 1.00 89.81 80 ASP A CA 1
ATOM 580 C C . ASP A 1 80 ? 24.456 -1.047 -47.437 1.00 89.81 80 ASP A C 1
ATOM 582 O O . ASP A 1 80 ? 23.809 -0.011 -47.294 1.00 89.81 80 ASP A O 1
ATOM 586 N N . GLY A 1 81 ? 25.739 -1.019 -47.809 1.00 85.19 81 GLY A N 1
ATOM 587 C CA . GLY A 1 81 ? 26.464 0.222 -48.088 1.00 85.19 81 GLY A CA 1
ATOM 588 C C . GLY A 1 81 ? 27.101 0.913 -46.876 1.00 85.19 81 GLY A C 1
ATOM 589 O O . GLY A 1 81 ? 27.785 1.920 -47.096 1.00 85.19 81 GLY A O 1
ATOM 590 N N . ARG A 1 82 ? 26.964 0.383 -45.643 1.00 92.50 82 ARG A N 1
ATOM 591 C CA . ARG A 1 82 ? 27.731 0.885 -44.481 1.00 92.50 82 ARG A CA 1
ATOM 592 C C . ARG A 1 82 ? 29.232 0.701 -44.684 1.00 92.50 82 ARG A C 1
ATOM 594 O O . ARG A 1 82 ? 29.675 -0.284 -45.278 1.00 92.50 82 ARG A O 1
ATOM 601 N N . ARG A 1 83 ? 30.020 1.647 -44.174 1.00 91.94 83 ARG A N 1
ATOM 602 C CA . ARG A 1 83 ? 31.486 1.550 -44.142 1.00 91.94 83 ARG A CA 1
ATOM 603 C C . ARG A 1 83 ? 31.994 1.132 -42.765 1.00 91.94 83 ARG A C 1
ATOM 605 O O . ARG A 1 83 ? 32.834 0.243 -42.694 1.00 91.94 83 ARG A O 1
ATOM 612 N N . VAL A 1 84 ? 31.530 1.812 -41.719 1.00 94.31 84 VAL A N 1
ATOM 613 C CA . VAL A 1 84 ? 31.906 1.596 -40.315 1.00 94.31 84 VAL A CA 1
ATOM 614 C C . VAL A 1 84 ? 30.691 1.894 -39.440 1.00 94.31 84 VAL A C 1
ATOM 616 O O . VAL A 1 84 ? 29.938 2.825 -39.743 1.00 94.31 84 VAL A O 1
ATOM 619 N N . VAL A 1 85 ? 30.534 1.128 -38.363 1.00 94.31 85 VAL A N 1
ATOM 62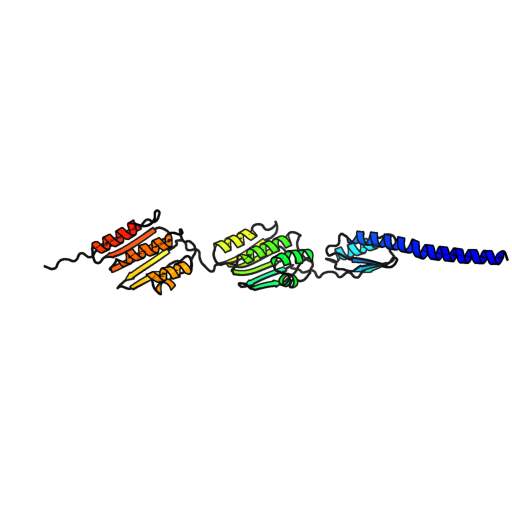0 C CA . VAL A 1 85 ? 29.662 1.462 -37.236 1.00 94.31 85 VAL A CA 1
ATOM 621 C C . VAL A 1 85 ? 30.540 2.026 -36.113 1.00 94.31 85 VAL A C 1
ATOM 623 O O . VAL A 1 85 ? 31.473 1.370 -35.658 1.00 94.31 85 VAL A O 1
ATOM 626 N N . ASP A 1 86 ? 30.298 3.280 -35.740 1.00 95.38 86 ASP A N 1
ATOM 627 C CA . ASP A 1 86 ? 30.860 3.946 -34.563 1.00 95.38 86 ASP A CA 1
ATOM 628 C C . ASP A 1 86 ? 29.913 3.685 -33.389 1.00 95.38 86 ASP A C 1
ATOM 630 O O . ASP A 1 86 ? 28.860 4.320 -33.257 1.00 95.38 86 ASP A O 1
ATOM 634 N N . ASP A 1 87 ? 30.276 2.677 -32.606 1.00 94.56 87 ASP A N 1
ATOM 635 C CA . ASP A 1 87 ? 29.536 2.207 -31.446 1.00 94.56 87 ASP A CA 1
ATOM 636 C C . ASP A 1 87 ? 29.829 3.073 -30.215 1.00 94.56 87 ASP A C 1
ATOM 638 O O . ASP A 1 87 ? 30.946 3.105 -29.692 1.00 94.56 87 ASP A O 1
ATOM 642 N N . ARG A 1 88 ? 28.802 3.801 -29.770 1.00 94.88 88 ARG A N 1
ATOM 643 C CA . ARG A 1 88 ? 28.811 4.630 -28.558 1.00 94.88 88 ARG A CA 1
ATOM 644 C C . ARG A 1 88 ? 27.672 4.245 -27.621 1.00 94.88 88 ARG A C 1
ATOM 646 O O . ARG A 1 88 ? 27.156 5.091 -26.883 1.00 94.88 88 ARG A O 1
ATOM 653 N N . LEU A 1 89 ? 27.240 2.990 -27.681 1.00 92.88 89 LEU A N 1
ATOM 654 C CA . LEU A 1 89 ? 26.245 2.469 -26.763 1.00 92.88 89 LEU A CA 1
ATOM 655 C C . LEU A 1 89 ? 26.847 2.309 -25.368 1.00 92.88 89 LEU A C 1
ATOM 657 O O . LEU A 1 89 ? 28.007 1.946 -25.188 1.00 92.88 89 LEU A O 1
ATOM 661 N N . THR A 1 90 ? 26.031 2.586 -24.357 1.00 92.50 90 THR A N 1
ATOM 662 C CA . THR A 1 90 ? 26.356 2.270 -22.966 1.00 92.50 90 THR A CA 1
ATOM 663 C C . THR A 1 90 ? 25.512 1.081 -22.538 1.00 92.50 90 THR A C 1
ATOM 665 O O . THR A 1 90 ? 24.290 1.115 -22.659 1.00 92.50 90 THR A O 1
ATOM 668 N N . ILE A 1 91 ? 26.152 0.021 -22.047 1.00 92.38 91 ILE A N 1
ATOM 669 C CA . ILE A 1 91 ? 25.441 -1.141 -21.508 1.00 92.38 91 ILE A CA 1
ATOM 670 C C . ILE A 1 91 ? 25.020 -0.820 -20.078 1.00 92.38 91 ILE A C 1
ATOM 672 O O . ILE A 1 91 ? 25.840 -0.384 -19.267 1.00 92.38 91 ILE A O 1
ATOM 676 N N . LEU A 1 92 ? 23.745 -1.037 -19.783 1.00 92.56 92 LEU A N 1
ATOM 677 C CA . LEU A 1 92 ? 23.180 -0.798 -18.467 1.00 92.56 92 LEU A CA 1
ATOM 678 C C . LEU A 1 92 ? 23.756 -1.774 -17.429 1.00 92.56 92 LEU A C 1
ATOM 680 O O . LEU A 1 92 ? 23.983 -2.952 -17.718 1.00 92.56 92 LEU A O 1
ATOM 684 N N . GLU A 1 93 ? 23.983 -1.297 -16.203 1.00 91.50 93 GLU A N 1
ATOM 685 C CA . GLU A 1 93 ? 24.387 -2.180 -15.110 1.00 91.50 93 GLU A CA 1
ATOM 686 C C . GLU A 1 93 ? 23.246 -3.150 -14.780 1.00 91.50 93 GLU A C 1
ATOM 688 O O . GLU A 1 93 ? 22.076 -2.769 -14.719 1.00 91.50 93 GLU A O 1
ATOM 693 N N . ARG A 1 94 ? 23.582 -4.429 -14.585 1.00 92.69 94 ARG A N 1
ATOM 694 C CA . ARG A 1 94 ? 22.609 -5.458 -14.219 1.00 92.69 94 ARG A CA 1
ATOM 695 C C . ARG A 1 94 ? 22.537 -5.587 -12.702 1.00 92.69 94 ARG A C 1
ATOM 697 O O . ARG A 1 94 ? 23.481 -6.079 -12.087 1.00 92.69 94 ARG A O 1
ATOM 704 N N . ALA A 1 95 ? 21.393 -5.237 -12.128 1.00 94.69 95 ALA A N 1
ATOM 705 C CA . ALA A 1 95 ? 21.094 -5.491 -10.728 1.00 94.69 95 ALA A CA 1
ATOM 706 C C . ALA A 1 95 ? 20.720 -6.969 -10.519 1.00 94.69 95 ALA A C 1
ATOM 708 O O . ALA A 1 95 ? 19.916 -7.538 -11.258 1.00 94.69 95 ALA A O 1
ATOM 709 N N . ALA A 1 96 ? 21.332 -7.600 -9.516 1.00 92.88 96 ALA A N 1
ATOM 710 C CA . ALA A 1 96 ? 21.024 -8.961 -9.083 1.00 92.88 96 ALA A CA 1
ATOM 711 C C . ALA A 1 96 ? 21.265 -9.074 -7.563 1.00 92.88 96 ALA A C 1
ATOM 713 O O . ALA A 1 96 ? 22.423 -9.149 -7.139 1.00 92.88 96 ALA A O 1
ATOM 714 N N . PRO A 1 97 ? 20.212 -9.083 -6.726 1.00 94.94 97 PRO A N 1
ATOM 715 C CA . PRO A 1 97 ? 18.790 -9.086 -7.097 1.00 94.94 97 PRO A CA 1
ATOM 716 C C . PRO A 1 97 ? 18.289 -7.742 -7.657 1.00 94.94 97 PRO A C 1
ATOM 718 O O . PRO A 1 97 ? 18.854 -6.687 -7.359 1.00 94.94 97 PRO A O 1
ATOM 721 N N . PHE A 1 98 ? 17.205 -7.778 -8.437 1.00 97.12 98 PHE A N 1
ATOM 722 C CA . PHE A 1 98 ? 16.504 -6.587 -8.916 1.00 97.12 98 PHE A CA 1
ATOM 723 C C . PHE A 1 98 ? 15.488 -6.126 -7.868 1.00 97.12 98 PHE A C 1
ATOM 725 O O . PHE A 1 98 ? 14.438 -6.745 -7.687 1.00 97.12 98 PHE A O 1
ATOM 732 N N . VAL A 1 99 ? 15.825 -5.063 -7.134 1.00 98.19 99 VAL A N 1
ATOM 733 C CA . VAL A 1 99 ? 15.077 -4.653 -5.934 1.00 98.19 99 VAL A CA 1
ATOM 734 C C . VAL A 1 99 ? 14.416 -3.295 -6.113 1.00 98.19 99 VAL A C 1
ATOM 736 O O . VAL A 1 99 ? 15.082 -2.354 -6.537 1.00 98.19 99 VAL A O 1
ATOM 739 N N . LEU A 1 100 ? 13.158 -3.185 -5.689 1.00 98.44 100 LEU A N 1
ATOM 740 C CA . LEU A 1 100 ? 12.453 -1.939 -5.389 1.00 98.44 100 LEU A CA 1
ATOM 741 C C . LEU A 1 100 ? 12.058 -1.936 -3.913 1.00 98.44 100 LEU A C 1
ATOM 743 O O . LEU A 1 100 ? 11.518 -2.916 -3.403 1.00 98.44 100 LEU A O 1
ATOM 747 N N . THR A 1 101 ? 12.332 -0.835 -3.221 1.00 98.50 101 THR A N 1
ATOM 748 C CA . THR A 1 101 ? 11.939 -0.629 -1.826 1.00 98.50 101 THR A CA 1
ATOM 749 C C . THR A 1 101 ? 11.117 0.642 -1.703 1.00 98.50 101 THR A C 1
ATOM 751 O O . THR A 1 101 ? 11.548 1.705 -2.150 1.00 98.50 101 THR A O 1
ATOM 754 N N . ALA A 1 102 ? 9.969 0.530 -1.044 1.00 98.31 102 ALA A N 1
ATOM 755 C CA . ALA A 1 102 ? 9.133 1.647 -0.636 1.00 98.31 102 ALA A CA 1
ATOM 756 C C . ALA A 1 102 ? 8.936 1.598 0.881 1.00 98.31 102 ALA A C 1
ATOM 758 O O . ALA A 1 102 ? 8.635 0.545 1.441 1.00 98.31 102 ALA A O 1
ATOM 759 N N . GLU A 1 103 ? 9.111 2.725 1.556 1.00 97.88 103 GLU A N 1
ATOM 760 C CA . GLU A 1 103 ? 8.901 2.842 2.998 1.00 97.88 103 GLU A CA 1
ATOM 761 C C . GLU A 1 103 ? 7.974 4.015 3.279 1.00 97.88 103 GLU A C 1
ATOM 763 O O . GLU A 1 103 ? 8.173 5.107 2.743 1.00 97.88 103 GLU A O 1
ATOM 768 N N . ARG A 1 104 ? 6.970 3.779 4.123 1.00 95.50 104 ARG A N 1
ATOM 769 C CA . ARG A 1 104 ? 5.974 4.760 4.540 1.00 95.50 104 ARG A CA 1
ATOM 770 C C . ARG A 1 104 ? 6.004 4.921 6.054 1.00 95.50 104 ARG A C 1
ATOM 772 O O . ARG A 1 104 ? 5.927 3.941 6.794 1.00 95.50 104 ARG A O 1
ATOM 779 N N . ALA A 1 105 ? 6.036 6.165 6.512 1.00 92.31 105 ALA A N 1
ATOM 780 C CA . ALA A 1 105 ? 5.922 6.538 7.915 1.00 92.31 105 ALA A CA 1
ATOM 781 C C . ALA A 1 105 ? 4.943 7.714 8.050 1.00 92.31 105 ALA A C 1
ATOM 783 O O . ALA A 1 105 ? 5.329 8.879 7.923 1.00 92.31 105 ALA A O 1
ATOM 784 N N . GLY A 1 106 ? 3.661 7.410 8.281 1.00 85.81 106 GLY A N 1
ATOM 785 C CA . GLY A 1 106 ? 2.598 8.415 8.271 1.00 85.81 106 GLY A CA 1
ATOM 786 C C . GLY A 1 106 ? 2.441 9.041 6.883 1.00 85.81 106 GLY A C 1
ATOM 787 O O . GLY A 1 106 ? 2.184 8.336 5.905 1.00 85.81 106 GLY A O 1
ATOM 788 N N . ASP A 1 107 ? 2.631 10.359 6.798 1.00 83.69 107 ASP A N 1
ATOM 789 C CA . ASP A 1 107 ? 2.522 11.125 5.545 1.00 83.69 107 ASP A CA 1
ATOM 790 C C . ASP A 1 107 ? 3.825 11.156 4.728 1.00 83.69 107 ASP A C 1
ATOM 792 O O . ASP A 1 107 ? 3.841 11.639 3.596 1.00 83.69 107 ASP A O 1
ATOM 796 N N . ALA A 1 108 ? 4.935 10.669 5.289 1.00 91.25 108 ALA A N 1
ATOM 797 C CA . ALA A 1 108 ? 6.211 10.607 4.591 1.00 91.25 108 ALA A CA 1
ATOM 798 C C . ALA A 1 108 ? 6.383 9.251 3.898 1.00 91.25 108 ALA A C 1
ATOM 800 O O . ALA A 1 108 ? 6.175 8.202 4.511 1.00 91.25 108 ALA A O 1
ATOM 801 N N . ALA A 1 109 ? 6.827 9.281 2.642 1.00 94.69 109 ALA A N 1
ATOM 802 C CA . ALA A 1 109 ? 7.207 8.096 1.886 1.00 94.69 109 ALA A CA 1
ATOM 803 C C . ALA A 1 109 ? 8.596 8.272 1.262 1.00 94.69 109 ALA A C 1
ATOM 805 O O . ALA A 1 109 ? 8.983 9.377 0.873 1.00 94.69 109 ALA A O 1
ATOM 806 N N . SER A 1 110 ? 9.344 7.177 1.168 1.00 96.75 110 SER A N 1
ATOM 807 C CA . SER A 1 110 ? 10.646 7.126 0.508 1.00 96.75 110 SER A CA 1
ATOM 808 C C . SER A 1 110 ? 10.739 5.905 -0.395 1.00 96.75 110 SER A C 1
ATOM 810 O O . SER A 1 110 ? 10.156 4.859 -0.105 1.00 96.75 110 SER A O 1
ATOM 812 N N . TYR A 1 111 ? 11.472 6.058 -1.492 1.00 98.00 111 TYR A N 1
ATOM 813 C CA . TYR A 1 111 ? 11.581 5.063 -2.549 1.00 98.00 111 TYR A CA 1
ATOM 814 C C . TYR A 1 111 ? 13.046 4.911 -2.938 1.00 98.00 111 TYR A C 1
ATOM 816 O O . TYR A 1 111 ? 13.796 5.887 -2.934 1.00 98.00 111 TYR A O 1
ATOM 824 N N . SER A 1 112 ? 13.464 3.685 -3.226 1.00 97.88 112 SER A N 1
ATOM 825 C CA . SER A 1 112 ? 14.833 3.377 -3.641 1.00 97.88 112 SER A CA 1
ATOM 826 C C . SER A 1 112 ? 14.888 2.051 -4.387 1.00 97.88 112 SER A C 1
ATOM 828 O O . SER A 1 112 ? 13.971 1.230 -4.291 1.00 97.88 112 SER A O 1
ATOM 830 N N . GLY A 1 113 ? 15.986 1.825 -5.102 1.00 97.31 113 GLY A N 1
ATOM 831 C CA . GLY A 1 113 ? 16.220 0.596 -5.845 1.00 97.31 113 GLY A CA 1
ATOM 832 C C . GLY A 1 113 ? 16.213 0.847 -7.342 1.00 97.31 113 GLY A C 1
ATOM 833 O O . GLY A 1 113 ? 16.690 1.880 -7.795 1.00 97.31 113 GLY A O 1
ATOM 834 N N . ASN A 1 114 ? 15.694 -0.109 -8.100 1.00 97.44 114 ASN A N 1
ATOM 835 C CA . ASN A 1 114 ? 15.918 -0.200 -9.532 1.00 97.44 114 ASN A CA 1
ATOM 836 C C . ASN A 1 114 ? 14.619 -0.039 -10.320 1.00 97.44 114 ASN A C 1
ATOM 838 O O . ASN A 1 114 ? 13.549 -0.472 -9.888 1.00 97.44 114 ASN A O 1
ATOM 842 N N . VAL A 1 115 ? 14.737 0.529 -11.516 1.00 96.56 115 VAL A N 1
ATOM 843 C CA . VAL A 1 115 ? 13.669 0.612 -12.508 1.00 96.56 115 VAL A CA 1
ATOM 844 C C . VAL A 1 115 ? 14.193 0.133 -13.865 1.00 96.56 115 VAL A C 1
ATOM 846 O O . VAL A 1 115 ? 15.331 0.444 -14.215 1.00 96.56 115 VAL A O 1
ATOM 849 N N . PRO A 1 116 ? 13.418 -0.661 -14.626 1.00 94.19 116 PRO A N 1
ATOM 850 C CA . PRO A 1 116 ? 13.941 -1.308 -15.826 1.00 94.19 116 PRO A CA 1
ATOM 851 C C . PRO A 1 116 ? 14.012 -0.394 -17.037 1.00 94.19 116 PRO A C 1
ATOM 853 O O . PRO A 1 116 ? 14.872 -0.592 -17.879 1.00 94.19 116 PRO A O 1
ATOM 856 N N . THR A 1 117 ? 13.096 0.566 -17.168 1.00 93.94 117 THR A N 1
ATOM 857 C CA . THR A 1 117 ? 13.020 1.492 -18.304 1.00 93.94 117 THR A CA 1
ATOM 858 C C . THR A 1 117 ? 12.461 2.832 -17.844 1.00 93.94 117 THR A C 1
ATOM 860 O O . THR A 1 117 ? 11.740 2.908 -16.846 1.00 93.94 117 THR A O 1
ATOM 863 N N . GLU A 1 118 ? 12.716 3.888 -18.613 1.00 93.31 118 GLU A N 1
ATOM 864 C CA . GLU A 1 118 ? 12.107 5.203 -18.372 1.00 93.31 118 GLU A CA 1
ATOM 865 C C . GLU A 1 118 ? 10.579 5.187 -18.538 1.00 93.31 118 GLU A C 1
ATOM 867 O O . GLU A 1 118 ? 9.872 5.928 -17.860 1.00 93.31 118 GLU A O 1
ATOM 872 N N . ALA A 1 119 ? 10.040 4.292 -19.374 1.00 92.69 119 ALA A N 1
ATOM 873 C CA . ALA A 1 119 ? 8.595 4.106 -19.492 1.00 92.69 119 ALA A CA 1
ATOM 874 C C . ALA A 1 119 ? 7.988 3.562 -18.188 1.00 92.69 119 ALA A C 1
ATOM 876 O O . ALA A 1 119 ? 6.998 4.101 -17.699 1.00 92.69 119 ALA A O 1
ATOM 877 N N . VAL A 1 120 ? 8.612 2.542 -17.585 1.00 95.25 120 VAL A N 1
ATOM 878 C CA . VAL A 1 120 ? 8.172 2.010 -16.285 1.00 95.25 120 VAL A CA 1
ATOM 879 C C . VAL A 1 120 ? 8.389 3.037 -15.175 1.00 95.25 120 VAL A C 1
ATOM 881 O O . VAL A 1 120 ? 7.529 3.174 -14.307 1.00 95.25 120 VAL A O 1
ATOM 884 N N . ARG A 1 121 ? 9.486 3.806 -15.216 1.00 96.75 121 ARG A N 1
ATOM 885 C CA . ARG A 1 121 ? 9.714 4.923 -14.286 1.00 96.75 121 ARG A CA 1
ATOM 886 C C . ARG A 1 121 ? 8.573 5.933 -14.346 1.00 96.75 121 ARG A C 1
ATOM 888 O O . ARG A 1 121 ? 8.068 6.308 -13.294 1.00 96.75 121 ARG A O 1
ATOM 895 N N . ALA A 1 122 ? 8.142 6.326 -15.544 1.00 96.25 122 ALA A N 1
ATOM 896 C CA . ALA A 1 122 ? 7.022 7.245 -15.727 1.00 96.25 122 ALA A CA 1
ATOM 897 C C . ALA A 1 122 ? 5.707 6.666 -15.178 1.00 96.25 122 ALA A C 1
ATOM 899 O O . ALA A 1 122 ? 4.995 7.356 -14.455 1.00 96.25 122 ALA A O 1
ATOM 900 N N . THR A 1 123 ? 5.420 5.383 -15.429 1.00 96.00 123 THR A N 1
ATOM 901 C CA . THR A 1 123 ? 4.251 4.706 -14.838 1.00 96.00 123 THR A CA 1
ATOM 902 C C . THR A 1 123 ? 4.305 4.698 -13.310 1.00 96.00 123 THR A C 1
ATOM 904 O O . THR A 1 123 ? 3.303 4.965 -12.654 1.00 96.00 123 THR A O 1
ATOM 907 N N . LEU A 1 124 ? 5.470 4.430 -12.714 1.00 96.62 124 LEU A N 1
ATOM 908 C CA . LEU A 1 124 ? 5.629 4.513 -11.262 1.00 96.62 124 LEU A CA 1
ATOM 909 C C . LEU A 1 124 ? 5.491 5.959 -10.768 1.00 96.62 124 LEU A C 1
ATOM 911 O O . LEU A 1 124 ? 4.890 6.173 -9.720 1.00 96.62 124 LEU A O 1
ATOM 915 N N . ALA A 1 125 ? 5.976 6.955 -11.513 1.00 97.12 125 ALA A N 1
ATOM 916 C CA . ALA A 1 125 ? 5.882 8.371 -11.153 1.00 97.12 125 ALA A CA 1
ATOM 917 C C . ALA A 1 125 ? 4.433 8.853 -10.995 1.00 97.12 125 ALA A C 1
ATOM 919 O O . ALA A 1 125 ? 4.163 9.661 -10.107 1.00 97.12 125 ALA A O 1
ATOM 920 N N . GLU A 1 126 ? 3.490 8.309 -11.770 1.00 96.25 126 GLU A N 1
ATOM 921 C CA . GLU A 1 126 ? 2.053 8.570 -11.586 1.00 96.25 126 GLU A CA 1
ATOM 922 C C . GLU A 1 126 ? 1.564 8.167 -10.185 1.00 96.25 126 GLU A C 1
ATOM 924 O O . GLU A 1 126 ? 0.634 8.771 -9.650 1.00 96.25 126 GLU A O 1
ATOM 929 N N . ARG A 1 127 ? 2.220 7.175 -9.571 1.00 94.69 127 ARG A N 1
ATOM 930 C CA . ARG A 1 127 ? 1.862 6.614 -8.268 1.00 94.69 127 ARG A CA 1
ATOM 931 C C . ARG A 1 127 ? 2.665 7.185 -7.101 1.00 94.69 127 ARG A C 1
ATOM 933 O O . ARG A 1 127 ? 2.091 7.453 -6.047 1.00 94.69 127 ARG A O 1
ATOM 940 N N . ILE A 1 128 ? 3.980 7.331 -7.267 1.00 95.81 128 ILE A N 1
ATOM 941 C CA . ILE A 1 128 ? 4.921 7.713 -6.196 1.00 95.81 128 ILE A CA 1
ATOM 942 C C . ILE A 1 128 ? 5.439 9.152 -6.323 1.00 95.81 128 ILE A C 1
ATOM 944 O O . ILE A 1 128 ? 6.231 9.613 -5.497 1.00 95.81 128 ILE A O 1
ATOM 948 N N . GLY A 1 129 ? 4.983 9.870 -7.351 1.00 96.12 129 GLY A N 1
ATOM 949 C CA . GLY A 1 129 ? 5.425 11.213 -7.700 1.00 96.12 129 GLY A CA 1
ATOM 950 C C . GLY A 1 129 ? 6.797 11.243 -8.377 1.00 96.12 129 GLY A C 1
ATOM 951 O O . GLY A 1 129 ? 7.638 10.363 -8.191 1.00 96.12 129 GLY A O 1
ATOM 952 N N . GLU A 1 130 ? 7.053 12.320 -9.120 1.00 96.06 130 GLU A N 1
ATOM 953 C CA . GLU A 1 130 ? 8.317 12.552 -9.838 1.00 96.06 130 GLU A CA 1
ATOM 954 C C . GLU A 1 130 ? 9.543 12.443 -8.926 1.00 96.06 130 GLU A C 1
ATOM 956 O O . GLU A 1 130 ? 10.533 11.804 -9.269 1.00 96.06 130 GLU A O 1
ATOM 961 N N . SER A 1 131 ? 9.488 13.031 -7.728 1.00 95.31 131 SER A N 1
ATOM 962 C CA . SER A 1 131 ? 10.601 12.965 -6.775 1.00 95.31 131 SER A CA 1
ATOM 963 C C . SER A 1 131 ? 10.901 11.534 -6.323 1.00 95.31 131 SER A C 1
ATOM 965 O O . SER A 1 131 ? 12.068 11.189 -6.158 1.00 95.31 131 SER A O 1
ATOM 967 N N . GLY A 1 132 ? 9.869 10.703 -6.134 1.00 95.25 132 GLY A N 1
ATOM 968 C CA . GLY A 1 132 ? 10.033 9.299 -5.764 1.00 95.25 132 GLY A CA 1
ATOM 969 C C . GLY A 1 132 ? 10.588 8.471 -6.918 1.00 95.25 132 GLY A C 1
ATOM 970 O O . GLY A 1 132 ? 11.528 7.704 -6.734 1.00 95.25 132 GLY A O 1
ATOM 971 N N . ALA A 1 133 ? 10.069 8.682 -8.127 1.00 96.56 133 ALA A N 1
ATOM 972 C CA . ALA A 1 133 ? 10.533 7.983 -9.319 1.00 96.56 133 ALA A CA 1
ATOM 973 C C . ALA A 1 133 ? 11.972 8.357 -9.703 1.00 96.56 133 ALA A C 1
ATOM 975 O O . ALA A 1 133 ? 12.731 7.495 -10.139 1.00 96.56 133 ALA A O 1
ATOM 976 N N . ASN A 1 134 ? 12.384 9.610 -9.492 1.00 96.25 134 ASN A N 1
ATOM 977 C CA . ASN A 1 134 ? 13.760 10.069 -9.716 1.00 96.25 134 ASN A CA 1
ATOM 978 C C . ASN A 1 134 ? 14.765 9.529 -8.684 1.00 96.25 134 ASN A C 1
ATOM 980 O O . ASN A 1 134 ? 15.966 9.615 -8.922 1.00 96.25 134 ASN A O 1
ATOM 984 N N . ALA A 1 135 ? 14.301 8.973 -7.561 1.00 97.00 135 ALA A N 1
ATOM 985 C CA . ALA A 1 135 ? 15.154 8.302 -6.578 1.00 97.00 135 ALA A CA 1
ATOM 986 C C . ALA A 1 135 ? 15.479 6.840 -6.947 1.00 97.00 135 ALA A C 1
ATOM 988 O O . ALA A 1 135 ? 16.238 6.186 -6.234 1.00 97.00 135 ALA A O 1
ATOM 989 N N . LEU A 1 136 ? 14.889 6.316 -8.027 1.00 97.31 136 LEU A N 1
ATOM 990 C CA . LEU A 1 136 ? 15.167 4.975 -8.542 1.00 97.31 136 LEU A CA 1
ATOM 991 C C . LEU A 1 136 ? 16.306 5.018 -9.567 1.00 97.31 136 LEU A C 1
ATOM 993 O O . LEU A 1 136 ? 16.397 5.945 -10.370 1.00 97.31 136 LEU A O 1
ATOM 997 N N . ASP A 1 137 ? 17.134 3.988 -9.609 1.00 95.81 137 ASP A N 1
ATOM 998 C CA . ASP A 1 137 ? 18.224 3.875 -10.573 1.00 95.81 137 ASP A CA 1
ATOM 999 C C . ASP A 1 137 ? 17.789 3.039 -11.778 1.00 95.81 137 ASP A C 1
ATOM 1001 O O . ASP A 1 137 ? 17.136 2.003 -11.640 1.00 95.81 137 ASP A O 1
ATOM 1005 N N . LEU A 1 138 ? 18.126 3.497 -12.985 1.00 95.06 138 LEU A N 1
ATOM 1006 C CA . LEU A 1 138 ? 17.883 2.707 -14.189 1.00 95.06 138 LEU A CA 1
ATOM 1007 C C . LEU A 1 138 ? 18.858 1.521 -14.180 1.00 95.06 138 LEU A C 1
ATOM 1009 O O . LEU A 1 138 ? 20.070 1.731 -14.168 1.00 95.06 138 LEU A O 1
ATOM 1013 N N . ALA A 1 139 ? 18.343 0.294 -14.192 1.00 95.12 139 ALA A N 1
ATOM 1014 C CA . ALA A 1 139 ? 19.165 -0.914 -14.190 1.00 95.12 139 ALA A CA 1
ATOM 1015 C C . ALA A 1 139 ? 18.516 -2.033 -15.009 1.00 95.12 139 ALA A C 1
ATOM 1017 O O . ALA A 1 139 ? 17.295 -2.110 -15.146 1.00 95.12 139 ALA A O 1
ATOM 1018 N N . ALA A 1 140 ? 19.338 -2.934 -15.536 1.00 92.88 140 ALA A N 1
ATOM 1019 C CA . ALA A 1 140 ? 18.865 -4.181 -16.119 1.00 92.88 140 ALA A CA 1
ATOM 1020 C C . ALA A 1 140 ? 18.662 -5.231 -15.017 1.00 92.88 140 ALA A C 1
ATOM 1022 O O . ALA A 1 140 ? 19.194 -5.102 -13.916 1.00 92.88 140 ALA A O 1
ATOM 1023 N N . GLY A 1 141 ? 17.947 -6.314 -15.324 1.00 91.75 141 GLY A N 1
ATOM 1024 C CA . GLY A 1 141 ? 17.741 -7.428 -14.386 1.00 91.75 141 GLY A CA 1
ATOM 1025 C C . GLY A 1 141 ? 16.294 -7.647 -13.948 1.00 91.75 141 GLY A C 1
ATOM 1026 O O . GLY A 1 141 ? 16.055 -8.538 -13.141 1.00 91.75 141 GLY A O 1
ATOM 1027 N N . MET A 1 142 ? 15.332 -6.898 -14.502 1.00 94.56 142 MET A N 1
ATOM 1028 C CA . MET A 1 142 ? 13.907 -7.174 -14.295 1.00 94.56 142 MET A CA 1
ATOM 1029 C C . MET A 1 142 ? 13.589 -8.639 -14.637 1.00 94.56 142 MET A C 1
ATOM 1031 O O . MET A 1 142 ? 13.975 -9.111 -15.710 1.00 94.56 142 MET A O 1
ATOM 1035 N N . PRO A 1 143 ? 12.894 -9.368 -13.748 1.00 94.00 143 PRO A N 1
ATOM 1036 C CA . PRO A 1 143 ? 12.687 -10.802 -13.911 1.00 94.00 143 PRO A CA 1
ATOM 1037 C C . PRO A 1 143 ? 11.725 -11.157 -15.051 1.00 94.00 143 PRO A C 1
ATOM 1039 O O . PRO A 1 143 ? 11.922 -12.193 -15.691 1.00 94.00 143 PRO A O 1
ATOM 1042 N N . ASP A 1 144 ? 10.675 -10.355 -15.261 1.00 94.88 144 ASP A N 1
ATOM 1043 C CA . ASP A 1 144 ? 9.657 -10.500 -16.309 1.00 94.88 144 ASP A CA 1
ATOM 1044 C C . ASP A 1 144 ? 8.780 -9.239 -16.428 1.00 94.88 144 ASP A C 1
ATOM 1046 O O . ASP A 1 144 ? 8.829 -8.349 -15.580 1.00 94.88 144 ASP A O 1
ATOM 1050 N N . ASP A 1 145 ? 7.948 -9.188 -17.470 1.00 93.81 145 ASP A N 1
ATOM 1051 C CA . ASP A 1 145 ? 7.061 -8.057 -17.775 1.00 93.81 145 ASP A CA 1
ATOM 1052 C C . ASP A 1 145 ? 5.909 -7.871 -16.768 1.00 93.81 145 ASP A C 1
ATOM 1054 O O . ASP A 1 145 ? 5.222 -6.850 -16.810 1.00 93.81 145 ASP A O 1
ATOM 1058 N N . ALA A 1 146 ? 5.672 -8.828 -15.860 1.00 95.81 146 ALA A N 1
ATOM 1059 C CA . ALA A 1 146 ? 4.659 -8.691 -14.811 1.00 95.81 146 ALA A CA 1
ATOM 1060 C C . ALA A 1 146 ? 5.172 -7.879 -13.607 1.00 95.81 146 ALA A C 1
ATOM 1062 O O . ALA A 1 146 ? 4.373 -7.405 -12.794 1.00 95.81 146 ALA A O 1
ATOM 1063 N N . TRP A 1 147 ? 6.488 -7.667 -13.515 1.00 97.00 147 TRP A N 1
ATOM 1064 C CA . TRP A 1 147 ? 7.134 -6.986 -12.394 1.00 97.00 147 TRP A CA 1
ATOM 1065 C C . TRP A 1 147 ? 6.605 -5.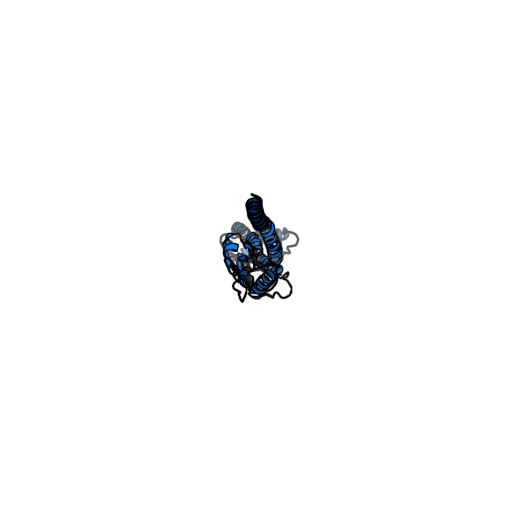566 -12.126 1.00 97.00 147 TRP A C 1
ATOM 1067 O O . TRP A 1 147 ? 6.321 -5.266 -10.965 1.00 97.00 147 TRP A O 1
ATOM 1077 N N . PRO A 1 148 ? 6.377 -4.693 -13.134 1.00 96.31 148 PRO A N 1
ATOM 1078 C CA . PRO A 1 148 ? 5.803 -3.368 -12.889 1.00 96.31 148 PRO A CA 1
ATOM 1079 C C . PRO A 1 148 ? 4.402 -3.428 -12.267 1.00 96.31 148 PRO A C 1
ATOM 1081 O O . PRO A 1 148 ? 4.071 -2.618 -11.404 1.00 96.31 148 PRO A O 1
ATOM 1084 N N . GLY A 1 149 ? 3.589 -4.414 -12.662 1.00 96.19 149 GLY A N 1
ATOM 1085 C CA . GLY A 1 149 ? 2.271 -4.644 -12.069 1.00 96.19 149 GLY A CA 1
ATOM 1086 C C . GLY A 1 149 ? 2.368 -5.085 -10.609 1.00 96.19 149 GLY A C 1
ATOM 1087 O O . GLY A 1 149 ? 1.639 -4.570 -9.764 1.00 96.19 149 GLY A O 1
ATOM 1088 N N . ALA A 1 150 ? 3.316 -5.973 -10.297 1.00 97.25 150 ALA A N 1
ATOM 1089 C CA . ALA A 1 150 ? 3.587 -6.395 -8.925 1.00 97.25 150 ALA A CA 1
ATOM 1090 C C . ALA A 1 150 ? 4.073 -5.236 -8.039 1.00 97.25 150 ALA A C 1
ATOM 1092 O O . ALA A 1 150 ? 3.645 -5.115 -6.891 1.00 97.25 150 ALA A O 1
ATOM 1093 N N . ALA A 1 151 ? 4.921 -4.354 -8.577 1.00 97.62 151 ALA A N 1
ATOM 1094 C CA . ALA A 1 151 ? 5.371 -3.149 -7.887 1.00 97.62 151 ALA A CA 1
ATOM 1095 C C . ALA A 1 151 ? 4.193 -2.226 -7.533 1.00 97.62 151 ALA A C 1
ATOM 1097 O O . ALA A 1 151 ? 4.083 -1.793 -6.388 1.00 97.62 151 ALA A O 1
ATOM 1098 N N . LEU A 1 152 ? 3.289 -1.966 -8.484 1.00 97.06 152 LEU A N 1
ATOM 1099 C CA . LEU A 1 152 ? 2.104 -1.132 -8.259 1.00 97.06 152 LEU A CA 1
ATOM 1100 C C . LEU A 1 152 ? 1.151 -1.743 -7.222 1.00 97.06 152 LEU A C 1
ATOM 1102 O O . LEU A 1 152 ? 0.769 -1.052 -6.283 1.00 97.06 152 LEU A O 1
ATOM 1106 N N . GLN A 1 153 ? 0.846 -3.042 -7.319 1.00 96.75 153 GLN A N 1
ATOM 1107 C CA . GLN A 1 153 ? 0.021 -3.731 -6.314 1.00 96.75 153 GLN A CA 1
ATOM 1108 C C . GLN A 1 153 ? 0.659 -3.684 -4.917 1.00 96.75 153 GLN A C 1
ATOM 1110 O O . GLN A 1 153 ? -0.030 -3.472 -3.921 1.00 96.75 153 GLN A O 1
ATOM 1115 N N . GLY A 1 154 ? 1.985 -3.827 -4.832 1.00 97.38 154 GLY A N 1
ATOM 1116 C CA . GLY A 1 154 ? 2.724 -3.668 -3.580 1.00 97.38 154 GLY A CA 1
ATOM 1117 C C . GLY A 1 154 ? 2.611 -2.267 -2.978 1.00 97.38 154 GLY A C 1
ATOM 1118 O O . GLY A 1 154 ? 2.508 -2.135 -1.760 1.00 97.38 154 GLY A O 1
ATOM 1119 N N . LEU A 1 155 ? 2.628 -1.227 -3.819 1.00 96.94 155 LEU A N 1
ATOM 1120 C CA . LEU A 1 155 ? 2.459 0.164 -3.393 1.00 96.94 155 LEU A CA 1
ATOM 1121 C C . LEU A 1 155 ? 1.027 0.415 -2.904 1.00 96.94 155 LEU A C 1
ATOM 1123 O O . LEU A 1 155 ? 0.839 1.055 -1.874 1.00 96.94 155 LEU A O 1
ATOM 1127 N N . ASP A 1 156 ? 0.029 -0.144 -3.588 1.00 95.62 156 ASP A N 1
ATOM 1128 C CA . ASP A 1 156 ? -1.375 -0.061 -3.176 1.00 95.62 156 ASP A CA 1
ATOM 1129 C C . ASP A 1 156 ? -1.624 -0.754 -1.833 1.00 95.62 156 ASP A C 1
ATOM 1131 O O . ASP A 1 156 ? -2.281 -0.189 -0.959 1.00 95.62 156 ASP A O 1
ATOM 1135 N N . ALA A 1 157 ? -1.029 -1.928 -1.616 1.00 96.69 157 ALA A N 1
ATOM 1136 C CA . ALA A 1 157 ? -1.099 -2.614 -0.330 1.00 96.69 157 ALA A CA 1
ATOM 1137 C C . ALA A 1 157 ? -0.382 -1.841 0.796 1.00 96.69 157 ALA A C 1
ATOM 1139 O O . ALA A 1 157 ? -0.851 -1.837 1.935 1.00 96.69 157 ALA A O 1
ATOM 1140 N N . LEU A 1 158 ? 0.735 -1.164 0.497 1.00 96.75 158 LEU A N 1
ATOM 1141 C CA . LEU A 1 158 ? 1.459 -0.329 1.465 1.00 96.75 158 LEU A CA 1
ATOM 1142 C C . LEU A 1 158 ? 0.633 0.888 1.919 1.00 96.75 158 LEU A C 1
ATOM 1144 O O . LEU A 1 158 ? 0.729 1.289 3.080 1.00 96.75 158 LEU A O 1
ATOM 1148 N N . ASP A 1 159 ? -0.209 1.446 1.051 1.00 94.38 159 ASP A N 1
ATOM 1149 C CA . ASP A 1 159 ? -1.048 2.608 1.373 1.00 94.38 159 ASP A CA 1
ATOM 1150 C C . ASP A 1 159 ? -2.193 2.307 2.348 1.00 94.38 159 ASP A C 1
ATOM 1152 O O . ASP A 1 159 ? -2.703 3.219 3.007 1.00 94.38 159 ASP A O 1
ATOM 1156 N N . LEU A 1 160 ? -2.559 1.035 2.496 1.00 94.25 160 LEU A N 1
ATOM 1157 C CA . LEU A 1 160 ? -3.515 0.577 3.507 1.00 94.25 160 LEU A CA 1
ATOM 1158 C C . LEU A 1 160 ? -2.884 0.489 4.909 1.00 94.25 160 LEU A C 1
ATOM 1160 O O . LEU A 1 160 ? -3.589 0.351 5.908 1.00 94.25 160 LEU A O 1
ATOM 1164 N N . LEU A 1 161 ? -1.554 0.589 5.010 1.00 95.56 161 LEU A N 1
ATOM 1165 C CA . LEU A 1 161 ? -0.828 0.583 6.279 1.00 95.56 161 LEU A CA 1
ATOM 1166 C C . LEU A 1 161 ? -0.561 2.011 6.758 1.00 95.56 161 LEU A C 1
ATOM 1168 O O . LEU A 1 161 ? -0.178 2.874 5.974 1.00 95.56 161 LEU A O 1
ATOM 1172 N N . GLU A 1 162 ? -0.658 2.265 8.064 1.00 93.12 162 GLU A N 1
ATOM 1173 C CA . GLU A 1 162 ? -0.282 3.571 8.630 1.00 93.12 162 GLU A CA 1
ATOM 1174 C C . GLU A 1 162 ? 1.229 3.814 8.548 1.00 93.12 162 GLU A C 1
ATOM 1176 O O . GLU A 1 162 ? 1.704 4.943 8.399 1.00 93.12 162 GLU A O 1
ATOM 1181 N N . SER A 1 163 ? 1.998 2.736 8.670 1.00 95.94 163 SER A N 1
ATOM 1182 C CA . SER A 1 163 ? 3.439 2.733 8.459 1.00 95.94 163 SER A CA 1
ATOM 1183 C C . SER A 1 163 ? 3.892 1.341 8.056 1.00 95.94 163 SER A C 1
ATOM 1185 O O . SER A 1 163 ? 3.324 0.341 8.503 1.00 95.94 163 SER A O 1
ATOM 1187 N N . GLY A 1 164 ? 4.918 1.259 7.222 1.00 97.38 164 GLY A N 1
ATOM 1188 C CA . GLY A 1 164 ? 5.399 -0.021 6.742 1.00 97.38 164 GLY A CA 1
ATOM 1189 C C . GLY A 1 164 ? 6.475 0.093 5.683 1.00 97.38 164 GLY A C 1
ATOM 1190 O O . GLY A 1 164 ? 6.874 1.180 5.268 1.00 97.38 164 GLY A O 1
ATOM 1191 N N . LYS A 1 165 ? 6.933 -1.070 5.242 1.00 98.19 165 LYS A N 1
ATOM 1192 C CA . LYS A 1 165 ? 7.945 -1.230 4.217 1.00 98.19 165 LYS A CA 1
ATOM 1193 C C . LYS A 1 165 ? 7.511 -2.315 3.246 1.00 98.19 165 LYS A C 1
ATOM 1195 O O . LYS A 1 165 ? 7.184 -3.430 3.648 1.00 98.19 165 LYS A O 1
ATOM 1200 N N . MET A 1 166 ? 7.567 -1.985 1.968 1.00 98.19 166 MET A N 1
ATOM 1201 C CA . MET A 1 166 ? 7.429 -2.922 0.869 1.00 98.19 166 MET A CA 1
ATOM 1202 C C . MET A 1 166 ? 8.797 -3.121 0.213 1.00 98.19 166 MET A C 1
ATOM 1204 O O . MET A 1 166 ? 9.515 -2.159 -0.063 1.00 98.19 166 MET A O 1
ATOM 1208 N N . VAL A 1 167 ? 9.173 -4.379 0.001 1.00 98.56 167 VAL A N 1
ATOM 1209 C CA . VAL A 1 167 ? 10.377 -4.773 -0.733 1.00 98.56 167 VAL A CA 1
ATOM 1210 C C . VAL A 1 167 ? 9.968 -5.771 -1.800 1.00 98.56 167 VAL A C 1
ATOM 1212 O O . VAL A 1 167 ? 9.537 -6.875 -1.480 1.00 98.56 167 VAL A O 1
ATOM 1215 N N . LEU A 1 168 ? 10.135 -5.397 -3.062 1.00 98.50 168 LEU A N 1
ATOM 1216 C CA . LEU A 1 168 ? 9.998 -6.296 -4.197 1.00 98.50 168 LEU A CA 1
ATOM 1217 C C . LEU A 1 168 ? 11.397 -6.642 -4.701 1.00 98.50 168 LEU A C 1
ATOM 1219 O O . LEU A 1 168 ? 12.069 -5.797 -5.284 1.00 98.50 168 LEU A O 1
ATOM 1223 N N . SER A 1 169 ? 11.840 -7.869 -4.442 1.00 98.19 169 SER A N 1
ATOM 1224 C CA . SER A 1 169 ? 13.136 -8.402 -4.866 1.00 98.19 169 SER A CA 1
ATOM 1225 C C . SER A 1 169 ? 12.911 -9.520 -5.871 1.00 98.19 169 SER A C 1
ATOM 1227 O O . SER A 1 169 ? 12.432 -10.595 -5.505 1.00 98.19 169 SER A O 1
ATOM 1229 N N . ASP A 1 170 ? 13.266 -9.282 -7.129 1.00 96.94 170 ASP A N 1
ATOM 1230 C CA . ASP A 1 170 ? 12.936 -10.158 -8.251 1.00 96.94 170 ASP A CA 1
ATOM 1231 C C . ASP A 1 170 ? 11.429 -10.501 -8.238 1.00 96.94 170 ASP A C 1
ATOM 1233 O O . ASP A 1 170 ? 10.599 -9.620 -8.442 1.00 96.94 170 ASP A O 1
ATOM 1237 N N . ARG A 1 171 ? 11.061 -11.758 -7.954 1.00 97.44 171 ARG A N 1
ATOM 1238 C CA . ARG A 1 171 ? 9.666 -12.238 -7.865 1.00 97.44 171 ARG A CA 1
ATOM 1239 C C . ARG A 1 171 ? 9.137 -12.373 -6.432 1.00 97.44 171 ARG A C 1
ATOM 1241 O O . ARG A 1 171 ? 8.072 -12.946 -6.218 1.00 97.44 171 ARG A O 1
ATOM 1248 N N . SER A 1 172 ? 9.881 -11.901 -5.436 1.00 97.81 172 SER A N 1
ATOM 1249 C CA . SER A 1 172 ? 9.487 -11.977 -4.028 1.00 97.81 172 SER A CA 1
ATOM 1250 C C . SER A 1 172 ? 9.069 -10.607 -3.518 1.00 97.81 172 SER A C 1
ATOM 1252 O O . SER A 1 172 ? 9.895 -9.700 -3.433 1.00 97.81 172 SER A O 1
ATOM 1254 N N . LEU A 1 173 ? 7.800 -10.478 -3.137 1.00 98.31 173 LEU A N 1
ATOM 1255 C CA . LEU A 1 173 ? 7.249 -9.283 -2.515 1.00 98.31 173 LEU A CA 1
ATOM 1256 C C . LEU A 1 173 ? 7.106 -9.509 -1.010 1.00 98.31 173 LEU A C 1
ATOM 1258 O O . LEU A 1 173 ? 6.380 -10.396 -0.562 1.00 98.31 173 LEU A O 1
ATOM 1262 N N . THR A 1 174 ? 7.781 -8.681 -0.223 1.00 98.38 174 THR A N 1
ATOM 1263 C CA . THR A 1 174 ? 7.651 -8.653 1.232 1.00 98.38 174 THR A CA 1
ATOM 1264 C C . THR A 1 174 ? 6.992 -7.346 1.653 1.00 98.38 174 THR A C 1
ATOM 1266 O O . THR A 1 174 ? 7.483 -6.273 1.306 1.00 98.38 174 THR A O 1
ATOM 1269 N N . LEU A 1 175 ? 5.908 -7.431 2.423 1.00 98.38 175 LEU A N 1
ATOM 1270 C CA . LEU A 1 175 ? 5.212 -6.285 3.006 1.00 98.38 175 LEU A CA 1
ATOM 1271 C C . LEU A 1 175 ? 5.205 -6.410 4.530 1.00 98.38 175 LEU A C 1
ATOM 1273 O O . LEU A 1 175 ? 4.637 -7.353 5.082 1.00 98.38 175 LEU A O 1
ATOM 1277 N N . THR A 1 176 ? 5.822 -5.460 5.223 1.00 97.88 176 THR A N 1
ATOM 1278 C CA . THR A 1 176 ? 5.831 -5.418 6.690 1.00 97.88 176 THR A CA 1
ATOM 1279 C C . THR A 1 176 ? 5.319 -4.084 7.207 1.00 97.88 176 THR A C 1
ATOM 1281 O O . THR A 1 176 ? 5.488 -3.062 6.545 1.00 97.88 176 THR A O 1
ATOM 1284 N N . GLY A 1 177 ? 4.691 -4.058 8.385 1.00 96.44 177 GLY A N 1
ATOM 1285 C CA . GLY A 1 177 ? 4.259 -2.789 8.974 1.00 96.44 177 GLY A CA 1
ATOM 1286 C C . GLY A 1 177 ? 3.174 -2.877 10.040 1.00 96.44 177 GLY A C 1
ATOM 1287 O O . GLY A 1 177 ? 2.945 -3.917 10.663 1.00 96.44 177 GLY A O 1
ATOM 1288 N N . GLN A 1 178 ? 2.511 -1.743 10.250 1.00 95.31 178 GLN A N 1
ATOM 1289 C CA . GLN A 1 178 ? 1.381 -1.583 11.154 1.00 95.31 178 GLN A CA 1
ATOM 1290 C C . GLN A 1 178 ? 0.186 -0.994 10.397 1.00 95.31 178 GLN A C 1
ATOM 1292 O O . GLN A 1 178 ? 0.251 0.117 9.870 1.00 95.31 178 GLN A O 1
ATOM 1297 N N . ALA A 1 179 ? -0.910 -1.747 10.375 1.00 94.31 179 ALA A N 1
ATOM 1298 C CA . ALA A 1 179 ? -2.225 -1.281 9.959 1.00 94.31 179 ALA A CA 1
ATOM 1299 C C . ALA A 1 179 ? -2.970 -0.642 11.140 1.00 94.31 179 ALA A C 1
ATOM 1301 O O . ALA A 1 179 ? -2.687 -0.940 12.307 1.00 94.31 179 ALA A O 1
ATOM 1302 N N . TYR A 1 180 ? -3.962 0.194 10.839 1.00 90.06 180 TYR A N 1
ATOM 1303 C CA . TYR A 1 180 ? -4.805 0.797 11.867 1.00 90.06 180 TYR A CA 1
ATOM 1304 C 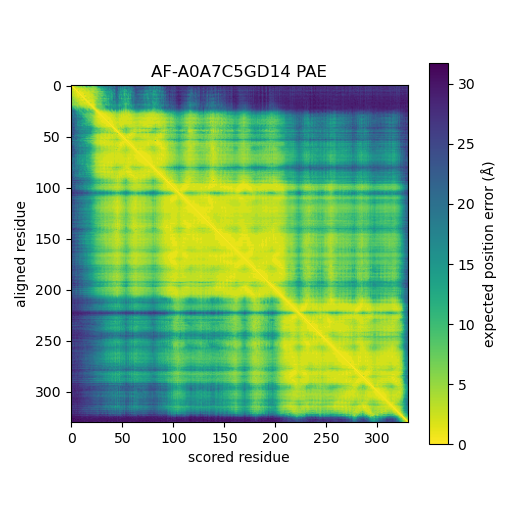C . TYR A 1 180 ? -5.638 -0.268 12.596 1.00 90.06 180 TYR A C 1
ATOM 1306 O O . TYR A 1 180 ? -5.552 -0.392 13.823 1.00 90.06 180 TYR A O 1
ATOM 1314 N N . SER A 1 181 ? -6.359 -1.106 11.845 1.00 89.94 181 SER A N 1
ATOM 1315 C CA . SER A 1 181 ? -7.149 -2.215 12.375 1.00 89.94 181 SER A CA 1
ATOM 1316 C C . SER A 1 181 ? -6.922 -3.525 11.591 1.00 89.94 181 SER A C 1
ATOM 1318 O O . SER A 1 181 ? -6.250 -3.555 10.555 1.00 89.94 181 SER A O 1
ATOM 1320 N N . PRO A 1 182 ? -7.457 -4.655 12.088 1.00 89.19 182 PRO A N 1
ATOM 1321 C CA . PRO A 1 182 ? -7.472 -5.926 11.374 1.00 89.19 182 PRO A CA 1
ATOM 1322 C C . PRO A 1 182 ? -8.167 -5.887 10.011 1.00 89.19 182 PRO A C 1
ATOM 1324 O O . PRO A 1 182 ? -7.796 -6.688 9.159 1.00 89.19 182 PRO A O 1
ATOM 1327 N N . VAL A 1 183 ? -9.121 -4.975 9.790 1.00 88.50 183 VAL A N 1
ATOM 1328 C CA . VAL A 1 183 ? -9.807 -4.840 8.496 1.00 88.50 183 VAL A CA 1
ATOM 1329 C C . VAL A 1 183 ? -8.827 -4.353 7.432 1.00 88.50 183 VAL A C 1
ATOM 1331 O O . VAL A 1 183 ? -8.627 -5.051 6.444 1.00 88.50 183 VAL A O 1
ATOM 1334 N N . GLU A 1 184 ? -8.124 -3.241 7.669 1.00 91.44 184 GLU A N 1
ATOM 1335 C CA . GLU A 1 184 ? -7.145 -2.711 6.710 1.00 91.44 184 GLU A CA 1
ATOM 1336 C C . GLU A 1 184 ? -5.965 -3.672 6.521 1.00 91.44 184 GLU A C 1
ATOM 1338 O O . GLU A 1 184 ? -5.425 -3.798 5.425 1.00 91.44 184 GLU A O 1
ATOM 1343 N N . ARG A 1 185 ? -5.578 -4.414 7.571 1.00 93.62 185 ARG A N 1
ATOM 1344 C CA . ARG A 1 185 ? -4.582 -5.491 7.456 1.00 93.62 185 ARG A CA 1
ATOM 1345 C C . ARG A 1 185 ? -5.026 -6.560 6.455 1.00 93.62 185 ARG A C 1
ATOM 1347 O O . ARG A 1 185 ? -4.204 -7.041 5.675 1.00 93.62 185 ARG A O 1
ATOM 1354 N N . ASP A 1 186 ? -6.280 -6.989 6.535 1.00 93.00 186 ASP A N 1
ATOM 1355 C CA . ASP A 1 186 ? -6.805 -8.055 5.685 1.00 93.00 186 ASP A CA 1
ATOM 1356 C C . ASP A 1 186 ? -7.061 -7.545 4.259 1.00 93.00 186 ASP A C 1
ATOM 1358 O O . ASP A 1 186 ? -6.758 -8.261 3.307 1.00 93.00 186 ASP A O 1
ATOM 1362 N N . GLU A 1 187 ? -7.468 -6.283 4.093 1.00 93.94 187 GLU A N 1
ATOM 1363 C CA . GLU A 1 187 ? -7.512 -5.605 2.790 1.00 93.94 187 GLU A CA 1
ATOM 1364 C C . GLU A 1 187 ? -6.120 -5.498 2.148 1.00 93.94 187 GLU A C 1
ATOM 1366 O O . GLU A 1 187 ? -5.965 -5.811 0.967 1.00 93.94 187 GLU A O 1
ATOM 1371 N N . ALA A 1 188 ? -5.084 -5.146 2.920 1.00 95.00 188 ALA A N 1
ATOM 1372 C CA . ALA A 1 188 ? -3.705 -5.081 2.430 1.00 95.00 188 ALA A CA 1
ATOM 1373 C C . ALA A 1 188 ? -3.192 -6.448 1.963 1.00 95.00 188 ALA A C 1
ATOM 1375 O O . ALA A 1 188 ? -2.481 -6.544 0.965 1.00 95.00 188 ALA A O 1
ATOM 1376 N N . LYS A 1 189 ? -3.569 -7.526 2.660 1.00 95.12 189 LYS A N 1
ATOM 1377 C CA . LYS A 1 189 ? -3.254 -8.897 2.235 1.00 95.12 189 LYS A CA 1
ATOM 1378 C C . LYS A 1 189 ? -4.018 -9.283 0.974 1.00 95.12 189 LYS A C 1
ATOM 1380 O O . LYS A 1 189 ? -3.403 -9.800 0.047 1.00 95.12 189 LYS A O 1
ATOM 1385 N N . ALA A 1 190 ? -5.316 -8.991 0.921 1.00 94.62 190 ALA A N 1
ATOM 1386 C CA . ALA A 1 190 ? -6.164 -9.284 -0.230 1.00 94.62 190 ALA A CA 1
ATOM 1387 C C . ALA A 1 190 ? -5.686 -8.560 -1.501 1.00 94.62 190 ALA A C 1
ATOM 1389 O O . ALA A 1 190 ? -5.700 -9.143 -2.583 1.00 94.62 190 ALA A O 1
ATOM 1390 N N . ALA A 1 191 ? -5.181 -7.327 -1.375 1.00 93.62 191 ALA A N 1
ATOM 1391 C CA . ALA A 1 191 ? -4.592 -6.577 -2.485 1.00 93.62 191 ALA A CA 1
ATOM 1392 C C . ALA A 1 191 ? -3.397 -7.297 -3.144 1.00 93.62 191 ALA A C 1
ATOM 1394 O O . ALA A 1 191 ? -3.120 -7.076 -4.321 1.00 93.62 191 ALA A O 1
ATOM 1395 N N . LEU A 1 192 ? -2.715 -8.184 -2.410 1.00 94.94 192 LEU A N 1
ATOM 1396 C CA . LEU A 1 192 ? -1.565 -8.956 -2.888 1.00 94.94 192 LEU A CA 1
ATOM 1397 C C . LEU A 1 192 ? -1.933 -10.363 -3.389 1.00 94.94 192 LEU A C 1
ATOM 1399 O O . LEU A 1 192 ? -1.091 -11.033 -3.984 1.00 94.94 192 LEU A O 1
ATOM 1403 N N . GLU A 1 193 ? -3.170 -10.828 -3.184 1.00 91.19 193 GLU A N 1
ATOM 1404 C CA . GLU A 1 193 ? -3.625 -12.144 -3.668 1.00 91.19 193 GLU A CA 1
ATOM 1405 C C . GLU A 1 193 ? -3.752 -12.197 -5.203 1.00 91.19 193 GLU A C 1
ATOM 1407 O O . GLU A 1 193 ? -3.772 -13.280 -5.784 1.00 91.19 193 GLU A O 1
ATOM 1412 N N . GLY A 1 194 ? -3.812 -11.036 -5.867 1.00 87.12 194 GLY A N 1
ATOM 1413 C CA . GLY A 1 194 ? -3.946 -10.890 -7.321 1.00 87.12 194 GLY A CA 1
ATOM 1414 C C . GLY A 1 194 ? -2.631 -10.807 -8.103 1.00 87.12 194 GLY A C 1
ATOM 1415 O O . GLY A 1 194 ? -2.648 -10.393 -9.267 1.00 87.12 194 GLY A O 1
ATOM 1416 N N . LEU A 1 195 ? -1.497 -11.143 -7.484 1.00 92.69 195 LEU A N 1
ATOM 1417 C CA . LEU A 1 195 ? -0.202 -11.130 -8.162 1.00 92.69 195 LEU A CA 1
ATOM 1418 C C . LEU A 1 195 ? -0.110 -12.214 -9.243 1.00 92.69 195 LEU A C 1
ATOM 1420 O O . LEU A 1 195 ? -0.756 -13.258 -9.174 1.00 92.69 195 LEU A O 1
ATOM 1424 N N . ALA A 1 196 ? 0.719 -11.952 -10.255 1.00 92.38 196 ALA A N 1
ATOM 1425 C CA . ALA A 1 196 ? 0.934 -12.877 -11.360 1.00 92.38 196 ALA A CA 1
ATOM 1426 C C . ALA A 1 196 ? 1.562 -14.204 -10.895 1.00 92.38 196 ALA A C 1
ATOM 1428 O O . ALA A 1 196 ? 2.335 -14.249 -9.932 1.00 92.38 196 ALA A O 1
ATOM 1429 N N . ASP A 1 197 ? 1.276 -15.281 -11.630 1.00 92.19 197 ASP A N 1
ATOM 1430 C CA . ASP A 1 197 ? 1.833 -16.605 -11.354 1.00 92.19 197 ASP A CA 1
ATOM 1431 C C . ASP A 1 197 ? 3.367 -16.566 -11.257 1.00 92.19 197 ASP A C 1
ATOM 1433 O O . ASP A 1 197 ? 4.060 -15.998 -12.102 1.00 92.19 197 ASP A O 1
ATOM 1437 N N . GLY A 1 198 ? 3.909 -17.213 -10.223 1.00 92.50 198 GLY A N 1
ATOM 1438 C CA . GLY A 1 198 ? 5.351 -17.269 -9.965 1.00 92.50 198 GLY A CA 1
ATOM 1439 C C . GLY A 1 198 ? 5.885 -16.174 -9.038 1.00 92.50 198 GLY A C 1
ATOM 1440 O O . GLY A 1 198 ? 7.055 -16.252 -8.658 1.00 92.50 198 GLY A O 1
ATOM 1441 N N . TYR A 1 199 ? 5.051 -15.213 -8.629 1.00 97.06 199 TYR A N 1
ATOM 1442 C CA . TYR A 1 199 ? 5.377 -14.274 -7.556 1.00 97.06 199 TYR A CA 1
ATOM 1443 C C . TYR A 1 199 ? 5.038 -14.872 -6.188 1.00 97.06 199 TYR A C 1
ATOM 1445 O O . TYR A 1 199 ? 4.014 -15.532 -6.012 1.00 97.06 199 TYR A O 1
ATOM 1453 N N . SER A 1 200 ? 5.908 -14.646 -5.204 1.00 96.44 200 SER A N 1
ATOM 1454 C CA . SER A 1 200 ? 5.687 -15.058 -3.816 1.00 96.44 200 SER A CA 1
ATOM 1455 C C . SER A 1 200 ? 5.495 -13.851 -2.915 1.00 96.44 200 SER A C 1
ATOM 1457 O O . SER A 1 200 ? 6.259 -12.890 -3.007 1.00 96.44 200 SER A O 1
ATOM 1459 N N . VAL A 1 201 ? 4.542 -13.946 -1.990 1.00 97.19 201 VAL A N 1
ATOM 1460 C CA . VAL A 1 201 ? 4.235 -12.883 -1.032 1.00 97.19 201 VAL A CA 1
ATOM 1461 C C . VAL A 1 201 ? 4.577 -13.318 0.379 1.00 97.19 201 VAL A C 1
ATOM 1463 O O . VAL A 1 201 ? 4.230 -14.420 0.808 1.00 97.19 201 VAL A O 1
ATOM 1466 N N . GLN A 1 202 ? 5.215 -12.424 1.123 1.00 97.06 202 GLN A N 1
ATOM 1467 C CA . GLN A 1 202 ? 5.393 -12.542 2.562 1.00 97.06 202 GLN A CA 1
ATOM 1468 C C . GLN A 1 202 ? 4.849 -11.289 3.238 1.00 97.06 202 GLN A C 1
ATOM 1470 O O . GLN A 1 202 ? 5.277 -10.181 2.929 1.00 97.06 202 GLN A O 1
ATOM 1475 N N . THR A 1 203 ? 3.920 -11.460 4.178 1.00 96.50 203 THR A N 1
ATOM 1476 C CA . THR A 1 203 ? 3.352 -10.340 4.937 1.00 96.50 203 THR A CA 1
ATOM 1477 C C . THR A 1 203 ? 3.623 -10.492 6.426 1.00 96.50 203 THR A C 1
ATOM 1479 O O . THR A 1 203 ? 3.298 -11.539 6.988 1.00 96.50 203 THR A O 1
ATOM 1482 N N . ASP A 1 204 ? 4.117 -9.437 7.067 1.00 96.06 204 ASP A N 1
ATOM 1483 C CA . ASP A 1 204 ? 4.208 -9.322 8.527 1.00 96.06 204 ASP A CA 1
ATOM 1484 C C . ASP A 1 204 ? 3.599 -7.987 8.972 1.00 96.06 204 ASP A C 1
ATOM 1486 O O . ASP A 1 204 ? 4.267 -6.953 9.036 1.00 96.06 204 ASP A O 1
ATOM 1490 N N . ILE A 1 205 ? 2.280 -7.994 9.175 1.00 94.94 205 ILE A N 1
ATOM 1491 C CA . ILE A 1 205 ? 1.490 -6.787 9.431 1.00 94.94 205 ILE A CA 1
ATOM 1492 C C . ILE A 1 205 ? 0.835 -6.900 10.806 1.00 94.94 205 ILE A C 1
ATOM 1494 O O . ILE A 1 205 ? -0.011 -7.768 11.048 1.00 94.94 205 ILE A O 1
ATOM 1498 N N . THR A 1 206 ? 1.216 -5.985 11.690 1.00 93.12 206 THR A N 1
ATOM 1499 C CA . THR A 1 206 ? 0.615 -5.791 13.014 1.00 93.12 206 THR A CA 1
ATOM 1500 C C . THR A 1 206 ? -0.542 -4.794 12.939 1.00 93.12 206 THR A C 1
ATOM 1502 O O . THR A 1 206 ? -0.696 -4.094 11.942 1.00 93.12 206 THR A O 1
ATOM 1505 N N . THR A 1 207 ? -1.374 -4.716 13.976 1.00 91.75 207 THR A N 1
ATOM 1506 C CA . THR A 1 207 ? -2.496 -3.764 14.037 1.00 91.75 207 THR A CA 1
ATOM 1507 C C . THR A 1 207 ? -2.353 -2.867 15.257 1.00 91.75 207 THR A C 1
ATOM 1509 O O . THR A 1 207 ? -1.936 -3.337 16.317 1.00 91.75 207 THR A O 1
ATOM 1512 N N . ARG A 1 208 ? -2.684 -1.580 15.127 1.00 89.31 208 ARG A N 1
ATOM 1513 C CA . ARG A 1 208 ? -2.678 -0.645 16.261 1.00 89.31 208 ARG A CA 1
ATOM 1514 C C . ARG A 1 208 ? -3.837 -0.914 17.213 1.00 89.31 208 ARG A C 1
ATOM 1516 O O . ARG A 1 208 ? -3.652 -0.891 18.425 1.00 89.31 208 ARG A O 1
ATOM 1523 N N . ILE A 1 209 ? -5.015 -1.157 16.651 1.00 89.56 209 ILE A N 1
ATOM 1524 C CA . ILE A 1 209 ? -6.237 -1.445 17.396 1.00 89.56 209 ILE A CA 1
ATOM 1525 C C . ILE A 1 209 ? -6.554 -2.943 17.249 1.00 89.56 209 ILE A C 1
ATOM 1527 O O . ILE A 1 209 ? -6.480 -3.465 16.135 1.00 89.56 209 ILE A O 1
ATOM 1531 N N . PRO A 1 210 ? -6.853 -3.677 18.335 1.00 88.31 210 PRO A N 1
ATOM 1532 C CA . PRO A 1 210 ? -7.228 -5.087 18.270 1.00 88.31 210 PRO A CA 1
ATOM 1533 C C . PRO A 1 210 ? -8.686 -5.288 17.825 1.00 88.31 210 PRO A C 1
ATOM 1535 O O . PRO A 1 210 ? -9.524 -4.395 17.943 1.00 88.31 210 PRO A O 1
ATOM 1538 N N . LEU A 1 211 ? -9.002 -6.501 17.363 1.00 88.38 211 LEU A N 1
ATOM 1539 C CA . LEU A 1 211 ? -10.380 -6.993 17.269 1.00 88.38 211 LEU A CA 1
ATOM 1540 C C . LEU A 1 211 ? -10.756 -7.651 18.597 1.00 88.38 211 LEU A C 1
ATOM 1542 O O . LEU A 1 211 ? -10.178 -8.678 18.956 1.00 88.38 211 LEU A O 1
ATOM 1546 N N . ALA A 1 212 ? -11.714 -7.068 19.312 1.00 90.19 212 ALA A N 1
ATOM 1547 C CA . ALA A 1 212 ? -12.261 -7.652 20.527 1.00 90.19 212 ALA A CA 1
ATOM 1548 C C . ALA A 1 212 ? -13.370 -8.651 20.174 1.00 90.19 212 ALA A C 1
ATOM 1550 O O . ALA A 1 212 ? -14.337 -8.314 19.494 1.00 90.19 212 ALA A O 1
ATOM 1551 N N . ALA A 1 213 ? -13.212 -9.892 20.632 1.00 88.69 213 ALA A N 1
ATOM 1552 C CA . ALA A 1 213 ? -14.204 -10.954 20.502 1.00 88.69 213 ALA A CA 1
ATOM 1553 C C . ALA A 1 213 ? -14.143 -11.851 21.760 1.00 88.69 213 ALA A C 1
ATOM 1555 O O . ALA A 1 213 ? -13.202 -12.643 21.886 1.00 88.69 213 ALA A O 1
ATOM 1556 N N . PRO A 1 214 ? -15.096 -11.735 22.706 1.00 90.31 214 PRO A N 1
ATOM 1557 C CA . PRO A 1 214 ? -16.294 -10.887 22.655 1.00 90.31 214 PRO A CA 1
ATOM 1558 C C . PRO A 1 214 ? -16.008 -9.393 22.873 1.00 90.31 214 PRO A C 1
ATOM 1560 O O . PRO A 1 214 ? -15.001 -9.019 23.485 1.00 90.31 214 PRO A O 1
ATOM 1563 N N . TYR A 1 215 ? -16.922 -8.540 22.409 1.00 94.06 215 TYR A N 1
ATOM 1564 C CA . TYR A 1 215 ? -16.871 -7.098 22.610 1.00 94.06 215 TYR A CA 1
ATOM 1565 C C . TYR A 1 215 ? -17.472 -6.722 23.970 1.00 94.06 215 TYR A C 1
ATOM 1567 O O . TYR A 1 215 ? -18.685 -6.597 24.142 1.00 94.06 215 TYR A O 1
ATOM 1575 N N . LEU A 1 216 ? -16.599 -6.583 24.969 1.00 94.94 216 LEU A N 1
ATOM 1576 C CA . LEU A 1 216 ? -16.982 -6.417 26.372 1.00 94.94 216 LEU A CA 1
ATOM 1577 C C . LEU A 1 216 ? -16.855 -4.968 26.858 1.00 94.94 216 LEU A C 1
ATOM 1579 O O . LEU A 1 216 ? -15.804 -4.361 26.665 1.00 94.94 216 LEU A O 1
ATOM 1583 N N . MET A 1 217 ? -17.853 -4.489 27.605 1.00 95.69 217 MET A N 1
ATOM 1584 C CA . MET A 1 217 ? -17.736 -3.369 28.549 1.00 95.69 217 MET A CA 1
ATOM 1585 C C . MET A 1 217 ? -18.287 -3.776 29.916 1.00 95.69 217 MET A C 1
ATOM 1587 O O . MET A 1 217 ? -19.321 -4.440 30.010 1.00 95.69 217 MET A O 1
ATOM 1591 N N . GLN A 1 218 ? -17.594 -3.393 30.983 1.00 95.69 218 GLN A N 1
ATOM 1592 C CA . GLN A 1 218 ? -17.993 -3.662 32.356 1.00 95.69 218 GLN A CA 1
ATOM 1593 C C . GLN A 1 218 ? -17.948 -2.387 33.202 1.00 95.69 218 GLN A C 1
ATOM 1595 O O . GLN A 1 218 ? -17.051 -1.560 33.049 1.00 95.69 218 GLN A O 1
ATOM 1600 N N . ALA A 1 219 ? -18.889 -2.256 34.135 1.00 95.75 219 ALA A N 1
ATOM 1601 C CA . ALA A 1 219 ? -18.875 -1.222 35.159 1.00 95.75 219 ALA A CA 1
ATOM 1602 C C . ALA A 1 219 ? -19.187 -1.823 36.534 1.00 95.75 219 ALA A C 1
ATOM 1604 O O . ALA A 1 219 ? -20.177 -2.530 36.700 1.00 95.75 219 ALA A O 1
ATOM 1605 N N . VAL A 1 220 ? -18.352 -1.536 37.530 1.00 95.44 220 VAL A N 1
ATOM 1606 C CA . VAL A 1 220 ? -18.488 -2.031 38.905 1.00 95.44 220 VAL A CA 1
ATOM 1607 C C . VAL A 1 220 ? -18.655 -0.846 39.843 1.00 95.44 220 VAL A C 1
ATOM 1609 O O . VAL A 1 220 ? -17.732 -0.046 40.001 1.00 95.44 220 VAL A O 1
ATOM 1612 N N . LYS A 1 221 ? -19.819 -0.750 40.486 1.00 93.69 221 LYS A N 1
ATOM 1613 C CA . LYS A 1 221 ? -20.152 0.272 41.482 1.00 93.69 221 LYS A CA 1
ATOM 1614 C C . LYS A 1 221 ? -19.992 -0.302 42.885 1.00 93.69 221 LYS A C 1
ATOM 1616 O O . LYS A 1 221 ? -20.722 -1.212 43.273 1.00 93.69 221 LYS A O 1
ATOM 1621 N N . ASP A 1 222 ? -19.064 0.255 43.652 1.00 90.62 222 ASP A N 1
ATOM 1622 C CA . ASP A 1 222 ? -18.793 -0.131 45.038 1.00 90.62 222 ASP A CA 1
ATOM 1623 C C . ASP A 1 222 ? -18.542 1.109 45.905 1.00 90.62 222 ASP A C 1
ATOM 1625 O O . ASP A 1 222 ? -17.811 2.020 45.515 1.00 90.62 222 ASP A O 1
ATOM 1629 N N . ALA A 1 223 ? -19.177 1.159 47.078 1.00 81.56 223 ALA A N 1
ATOM 1630 C CA . ALA A 1 223 ? -19.065 2.251 48.049 1.00 81.56 223 ALA A CA 1
ATOM 1631 C C . ALA A 1 223 ? -19.186 3.673 47.443 1.00 81.56 223 ALA A C 1
ATOM 1633 O O . ALA A 1 223 ? -18.511 4.608 47.874 1.00 81.56 223 ALA A O 1
ATOM 1634 N N . GLY A 1 224 ? -20.046 3.842 46.430 1.00 79.31 224 GLY A N 1
ATOM 1635 C CA . GLY A 1 224 ? -20.268 5.121 45.743 1.00 79.31 224 GLY A CA 1
ATOM 1636 C C . GLY A 1 224 ? -19.228 5.489 44.675 1.00 79.31 224 GLY A C 1
ATOM 1637 O O . GLY A 1 224 ? -19.322 6.572 44.108 1.00 79.31 224 GLY A O 1
ATOM 1638 N N . THR A 1 225 ? -18.268 4.608 44.378 1.00 87.00 225 THR A N 1
ATOM 1639 C CA . THR A 1 225 ? -17.315 4.753 43.267 1.00 87.00 225 THR A CA 1
ATOM 1640 C C . THR A 1 225 ? -17.644 3.738 42.177 1.00 87.00 225 THR A C 1
ATOM 1642 O O . THR A 1 225 ? -17.790 2.553 42.474 1.00 87.00 225 THR A O 1
ATOM 1645 N N . THR A 1 226 ? -17.722 4.176 40.922 1.00 91.75 226 THR A N 1
ATOM 1646 C CA . THR A 1 226 ? -17.900 3.283 39.768 1.00 91.75 226 THR A CA 1
ATOM 1647 C C . THR A 1 226 ? -16.590 3.184 39.000 1.00 91.75 226 THR A C 1
ATOM 1649 O O . THR A 1 226 ? -16.011 4.214 38.666 1.00 91.75 226 THR A O 1
ATOM 1652 N N . ARG A 1 227 ? -16.123 1.958 38.754 1.00 93.81 227 ARG A N 1
ATOM 1653 C CA . ARG A 1 227 ? -14.972 1.662 37.891 1.00 93.81 227 ARG A CA 1
ATOM 1654 C C . ARG A 1 227 ? -15.453 1.020 36.600 1.00 93.81 227 ARG A C 1
ATOM 1656 O O . ARG A 1 227 ? -16.256 0.093 36.670 1.00 93.81 227 ARG A O 1
ATOM 1663 N N . HIS A 1 228 ? -14.936 1.462 35.471 1.00 95.25 228 HIS A N 1
ATOM 1664 C CA . HIS A 1 228 ? -15.277 0.999 34.136 1.00 95.25 228 HIS A CA 1
ATOM 1665 C C . HIS A 1 228 ? -14.074 0.274 33.530 1.00 95.25 228 HIS A C 1
ATOM 1667 O O . HIS A 1 228 ? -12.927 0.518 33.900 1.00 95.25 228 HIS A O 1
ATOM 1673 N N . SER A 1 229 ? -14.330 -0.676 32.643 1.00 94.06 229 SER A N 1
ATOM 1674 C CA . SER A 1 229 ? -13.293 -1.382 31.896 1.00 94.06 229 SER A CA 1
ATOM 1675 C C . SER A 1 229 ? -13.875 -1.996 30.625 1.00 94.06 229 SER A C 1
ATOM 1677 O O . SER A 1 229 ? -15.091 -2.140 30.478 1.00 94.06 229 SER A O 1
ATOM 1679 N N . GLY A 1 230 ? -12.999 -2.373 29.695 1.00 94.25 230 GLY A N 1
ATOM 1680 C CA . GLY A 1 230 ? -13.377 -3.019 28.442 1.00 94.25 230 GLY A CA 1
ATOM 1681 C C . GLY A 1 230 ? -13.098 -2.149 27.223 1.00 94.25 230 GLY A C 1
ATOM 1682 O O . GLY A 1 230 ? -12.154 -1.363 27.221 1.00 94.25 230 GLY A O 1
ATOM 1683 N N . ASN A 1 231 ? -13.906 -2.332 26.182 1.00 95.50 231 ASN A N 1
ATOM 1684 C CA . ASN A 1 231 ? -13.627 -1.866 24.830 1.00 95.50 231 ASN A CA 1
ATOM 1685 C C . ASN A 1 231 ? -14.502 -0.676 24.422 1.00 95.50 231 ASN A C 1
ATOM 1687 O O . ASN A 1 231 ? -15.679 -0.591 24.780 1.00 95.50 231 ASN A O 1
ATOM 1691 N N . VAL A 1 232 ? -13.945 0.215 23.603 1.00 94.38 232 VAL A N 1
ATOM 1692 C CA . VAL A 1 232 ? -14.647 1.352 22.996 1.00 94.38 232 VAL A CA 1
ATOM 1693 C C . VAL A 1 232 ? -14.251 1.487 21.517 1.00 94.38 232 VAL A C 1
ATOM 1695 O O . VAL A 1 232 ? -13.080 1.296 21.193 1.00 94.38 232 VAL A O 1
ATOM 1698 N N . PRO A 1 233 ? -15.197 1.771 20.598 1.00 91.19 233 PRO A N 1
ATOM 1699 C CA . PRO A 1 233 ? -14.932 1.621 19.163 1.00 91.19 233 PRO A CA 1
ATOM 1700 C C . PRO A 1 233 ? -13.961 2.675 18.629 1.00 91.19 233 PRO A C 1
ATOM 1702 O O . PRO A 1 233 ? -13.169 2.415 17.728 1.00 91.19 233 PRO A O 1
ATOM 1705 N N . ASP A 1 234 ? -14.018 3.879 19.195 1.00 90.31 234 ASP A N 1
ATOM 1706 C CA . ASP A 1 234 ? -13.254 5.028 18.741 1.00 90.31 234 ASP A CA 1
ATOM 1707 C C . ASP A 1 234 ? -13.093 6.064 19.870 1.00 90.31 234 ASP A C 1
ATOM 1709 O O . ASP A 1 234 ? -13.729 6.005 20.932 1.00 90.31 234 ASP A O 1
ATOM 1713 N N . ALA A 1 235 ? -12.214 7.042 19.640 1.00 90.25 235 ALA A N 1
ATOM 1714 C CA . ALA A 1 235 ? -11.918 8.085 20.616 1.00 90.25 235 ALA A CA 1
ATOM 1715 C C . ALA A 1 235 ? -13.100 9.043 20.864 1.00 90.25 235 ALA A C 1
ATOM 1717 O O . ALA A 1 235 ? -13.191 9.616 21.951 1.00 90.25 235 ALA A O 1
ATOM 1718 N N . GLN A 1 236 ? -14.001 9.216 19.893 1.00 91.12 236 GLN A N 1
ATOM 1719 C CA . GLN A 1 236 ? -15.167 10.091 20.021 1.00 91.12 236 GLN A CA 1
ATOM 1720 C C . GLN A 1 236 ? -16.219 9.464 20.943 1.00 91.12 236 GLN A C 1
ATOM 1722 O O . GLN A 1 236 ? -16.731 10.132 21.838 1.00 91.12 236 GLN A O 1
ATOM 1727 N N . THR A 1 237 ? -16.487 8.171 20.793 1.00 92.38 237 THR A N 1
ATOM 1728 C CA . THR A 1 237 ? -17.370 7.398 21.667 1.00 92.38 237 THR A CA 1
ATOM 1729 C C . THR A 1 237 ? -16.829 7.370 23.095 1.00 92.38 237 THR A C 1
ATOM 1731 O O . THR A 1 237 ? -17.581 7.601 24.041 1.00 92.38 237 THR A O 1
ATOM 1734 N N . ARG A 1 238 ? -15.510 7.208 23.269 1.00 94.00 238 ARG A N 1
ATOM 1735 C CA . ARG A 1 238 ? -14.870 7.315 24.591 1.00 94.00 238 ARG A CA 1
ATOM 1736 C C . ARG A 1 238 ? -15.059 8.697 25.219 1.00 94.00 238 ARG A C 1
ATOM 1738 O O . ARG A 1 238 ? -15.402 8.794 26.394 1.00 94.00 238 ARG A O 1
ATOM 1745 N N . ALA A 1 239 ? -14.896 9.764 24.435 1.00 91.81 239 ALA A N 1
ATOM 1746 C CA . ALA A 1 239 ? -15.139 11.128 24.903 1.00 91.81 239 ALA A CA 1
ATOM 1747 C C . ALA A 1 239 ? -16.612 11.360 25.283 1.00 91.81 239 ALA A C 1
ATOM 1749 O O . ALA A 1 239 ? -16.888 12.039 26.270 1.00 91.81 239 ALA A O 1
ATOM 1750 N N . ASN A 1 240 ? -17.558 10.757 24.558 1.00 91.69 240 ASN A N 1
ATOM 1751 C CA . ASN A 1 240 ? -18.979 10.813 24.906 1.00 91.69 240 ASN A CA 1
ATOM 1752 C C . ASN A 1 240 ? -19.260 10.105 26.242 1.00 91.69 240 ASN A C 1
ATOM 1754 O O . ASN A 1 240 ? -19.998 10.635 27.072 1.00 91.69 240 ASN A O 1
ATOM 1758 N N . PHE A 1 241 ? -18.628 8.954 26.497 1.00 93.12 241 PHE A N 1
ATOM 1759 C CA . PHE A 1 241 ? -18.751 8.249 27.777 1.00 93.12 241 PHE A CA 1
ATOM 1760 C C . PHE A 1 241 ? -18.165 9.015 28.964 1.00 93.12 241 PHE A C 1
ATOM 1762 O O . PHE A 1 241 ? -18.639 8.830 30.085 1.00 93.12 241 PHE A O 1
ATOM 1769 N N . ALA A 1 242 ? -17.218 9.933 28.752 1.00 90.56 242 ALA A N 1
ATOM 1770 C CA . ALA A 1 242 ? -16.682 10.772 29.825 1.00 90.56 242 ALA A CA 1
ATOM 1771 C C . ALA A 1 242 ? -17.757 11.644 30.507 1.00 90.56 242 ALA A C 1
ATOM 1773 O O . ALA A 1 242 ? -17.597 12.011 31.670 1.00 90.56 242 ALA A O 1
ATOM 1774 N N . ALA A 1 243 ? -18.882 11.929 29.836 1.00 87.12 243 ALA A N 1
ATOM 1775 C CA . ALA A 1 243 ? -20.020 12.618 30.449 1.00 87.12 243 ALA A CA 1
ATOM 1776 C C . ALA A 1 243 ? -20.691 11.797 31.570 1.00 87.12 243 ALA A C 1
ATOM 1778 O O . ALA A 1 243 ? -21.242 12.376 32.505 1.00 87.12 243 ALA A O 1
ATOM 1779 N N . THR A 1 244 ? -20.629 10.464 31.489 1.00 86.94 244 THR A N 1
ATOM 1780 C CA . THR A 1 244 ? -21.220 9.529 32.463 1.00 86.94 244 THR A CA 1
ATOM 1781 C C . THR A 1 244 ? -20.167 8.946 33.407 1.00 86.94 244 THR A C 1
ATOM 1783 O O . THR A 1 244 ? -20.405 8.843 34.606 1.00 86.94 244 THR A O 1
ATOM 1786 N N . MET A 1 245 ? -18.992 8.585 32.886 1.00 90.25 245 MET A N 1
ATOM 1787 C CA . MET A 1 245 ? -17.924 7.889 33.617 1.00 90.25 245 MET A CA 1
ATOM 1788 C C . MET A 1 245 ? -16.884 8.843 34.231 1.00 90.25 245 MET A C 1
ATOM 1790 O O . MET A 1 245 ? -16.076 8.440 35.067 1.00 90.25 245 MET A O 1
ATOM 1794 N N . GLY A 1 246 ? -16.865 10.113 33.813 1.00 88.44 246 GLY A N 1
ATOM 1795 C CA . GLY A 1 246 ? -15.807 11.057 34.169 1.00 88.44 246 GLY A CA 1
ATOM 1796 C C . GLY A 1 246 ? -14.450 10.657 33.582 1.00 88.44 246 GLY A C 1
ATOM 1797 O O . GLY A 1 246 ? -14.369 10.108 32.485 1.00 88.44 246 GLY A O 1
ATOM 1798 N N . ALA A 1 247 ? -13.374 10.916 34.332 1.00 86.25 247 ALA A N 1
ATOM 1799 C CA . ALA A 1 247 ? -12.002 10.580 33.926 1.00 86.25 247 ALA A CA 1
ATOM 1800 C C . ALA A 1 247 ? -11.763 9.066 33.760 1.00 86.25 247 ALA A C 1
ATOM 1802 O O . ALA A 1 247 ? -10.795 8.657 33.130 1.00 86.25 247 ALA A O 1
ATOM 1803 N N . ASP A 1 248 ? -12.645 8.231 34.309 1.00 89.88 248 ASP A N 1
ATOM 1804 C CA . ASP A 1 248 ? -12.529 6.778 34.232 1.00 89.88 248 ASP A CA 1
ATOM 1805 C C . ASP A 1 248 ? -12.820 6.230 32.823 1.00 89.88 248 ASP A C 1
ATOM 1807 O O . ASP A 1 248 ? -12.418 5.117 32.505 1.00 89.88 248 ASP A O 1
ATOM 1811 N N . ALA A 1 249 ? -13.433 7.028 31.936 1.00 89.62 249 ALA A N 1
ATOM 1812 C CA . ALA A 1 249 ? -13.591 6.679 30.520 1.00 89.62 249 ALA A CA 1
ATOM 1813 C C . ALA A 1 249 ? -12.246 6.428 29.811 1.00 89.62 249 ALA A C 1
ATOM 1815 O O . ALA A 1 249 ? -12.199 5.654 28.855 1.00 89.62 249 ALA A O 1
ATOM 1816 N N . ASP A 1 250 ? -11.148 7.033 30.281 1.00 89.19 250 ASP A N 1
ATOM 1817 C CA . ASP A 1 250 ? -9.808 6.834 29.712 1.00 89.19 250 ASP A CA 1
ATOM 1818 C C . ASP A 1 250 ? -9.246 5.424 29.967 1.00 89.19 250 ASP A C 1
ATOM 1820 O O . ASP A 1 250 ? -8.281 5.027 29.314 1.00 89.19 250 ASP A O 1
ATOM 1824 N N . THR A 1 251 ? -9.851 4.648 30.876 1.00 91.88 251 THR A N 1
ATOM 1825 C CA . THR A 1 251 ? -9.484 3.242 31.127 1.00 91.88 251 THR A CA 1
ATOM 1826 C C . THR A 1 251 ? -10.006 2.282 30.056 1.00 91.88 251 THR A C 1
ATOM 1828 O O . THR A 1 251 ? -9.560 1.136 29.998 1.00 91.88 251 THR A O 1
ATOM 1831 N N . LEU A 1 252 ? -10.932 2.736 29.202 1.00 93.88 252 LEU A N 1
ATOM 1832 C CA . LEU A 1 252 ? -11.451 1.946 28.092 1.00 93.88 252 LEU A CA 1
ATOM 1833 C C . LEU A 1 252 ? -10.418 1.857 26.963 1.00 93.88 252 LEU A C 1
ATOM 1835 O O . LEU A 1 252 ? -9.876 2.870 26.497 1.00 93.88 252 LEU A O 1
ATOM 1839 N N . GLU A 1 253 ? -10.190 0.635 26.494 1.00 93.81 253 GLU A N 1
ATOM 1840 C CA . GLU A 1 253 ? -9.267 0.333 25.406 1.00 93.81 253 GLU A CA 1
ATOM 1841 C C . GLU A 1 253 ? -9.974 0.459 24.057 1.00 93.81 253 GLU A C 1
ATOM 1843 O O . GLU A 1 253 ? -11.117 0.034 23.886 1.00 93.81 253 GLU A O 1
ATOM 1848 N N . LEU A 1 254 ? -9.298 1.060 23.077 1.00 93.31 254 LEU A N 1
ATOM 1849 C CA . LEU A 1 254 ? -9.828 1.114 21.720 1.00 93.31 254 LEU A CA 1
ATOM 1850 C C . LEU A 1 254 ? -9.789 -0.291 21.122 1.00 93.31 254 LEU A C 1
ATOM 1852 O O . LEU A 1 254 ? -8.724 -0.904 21.111 1.00 93.31 254 LEU A O 1
ATOM 1856 N N . ALA A 1 255 ? -10.914 -0.775 20.605 1.00 93.00 255 ALA A N 1
ATOM 1857 C CA . ALA A 1 255 ? -10.985 -2.040 19.882 1.00 93.00 255 ALA A CA 1
ATOM 1858 C C . ALA A 1 255 ? -12.084 -1.993 18.819 1.00 93.00 255 ALA A C 1
ATOM 1860 O O . ALA A 1 255 ? -13.105 -1.331 18.995 1.00 93.00 255 ALA A O 1
ATOM 1861 N N . ILE A 1 256 ? -11.903 -2.741 17.734 1.00 89.12 256 ILE A N 1
ATOM 1862 C CA . ILE A 1 256 ? -12.991 -3.014 16.789 1.00 89.12 256 ILE A CA 1
ATOM 1863 C C . ILE A 1 256 ? -13.779 -4.252 17.241 1.00 89.12 256 ILE A C 1
ATOM 1865 O O . ILE A 1 256 ? -13.312 -5.019 18.083 1.00 89.12 256 ILE A O 1
ATOM 1869 N N . GLY A 1 257 ? -14.966 -4.462 16.670 1.00 88.56 257 GLY A N 1
ATOM 1870 C CA . GLY A 1 257 ? -15.862 -5.571 17.031 1.00 88.56 257 GLY A CA 1
ATOM 1871 C C . GLY A 1 257 ? -17.169 -5.137 17.696 1.00 88.56 257 GLY A C 1
ATOM 1872 O O . GLY A 1 257 ? -17.927 -5.994 18.136 1.00 88.56 257 GLY A O 1
ATOM 1873 N N . MET A 1 258 ? -17.450 -3.826 17.758 1.00 93.38 258 MET A N 1
ATOM 1874 C CA . MET A 1 258 ? -18.728 -3.310 18.256 1.00 93.38 258 MET A CA 1
ATOM 1875 C C . MET A 1 258 ? -19.897 -3.951 17.478 1.00 93.38 258 MET A C 1
ATOM 1877 O O . MET A 1 258 ? -19.868 -3.921 16.245 1.00 93.38 258 MET A O 1
ATOM 1881 N N . PRO A 1 259 ? -20.926 -4.498 18.155 1.00 91.00 259 PRO A N 1
ATOM 1882 C CA . PRO A 1 259 ? -21.990 -5.258 17.495 1.00 91.00 259 PRO A CA 1
ATOM 1883 C C . PRO A 1 259 ? -22.777 -4.474 16.440 1.00 91.00 259 PRO A C 1
ATOM 1885 O O . PRO A 1 259 ? -23.093 -5.012 15.380 1.00 91.00 259 PRO A O 1
ATOM 1888 N N . ASP A 1 260 ? -23.127 -3.224 16.747 1.00 93.38 260 ASP A N 1
ATOM 1889 C CA . ASP A 1 260 ? -23.874 -2.308 15.884 1.00 93.38 260 ASP A CA 1
ATOM 1890 C C . ASP A 1 260 ? -23.835 -0.874 16.449 1.00 93.38 260 ASP A C 1
ATOM 1892 O O . ASP A 1 260 ? -23.270 -0.622 17.516 1.00 93.38 260 ASP A O 1
ATOM 1896 N N . SER A 1 261 ? -24.414 0.076 15.712 1.00 92.75 261 SER A N 1
ATOM 1897 C CA . SER A 1 261 ? -24.400 1.505 16.040 1.00 92.75 261 S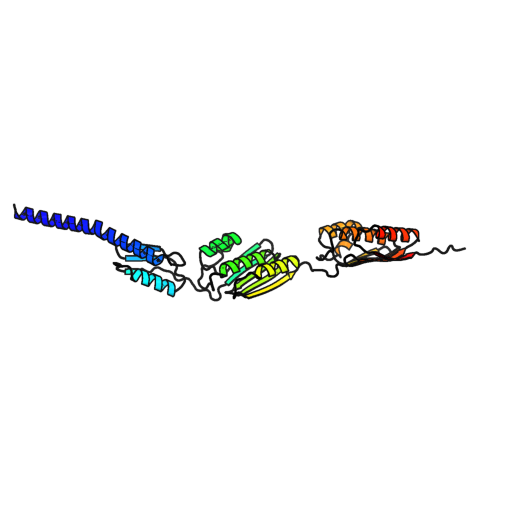ER A CA 1
ATOM 1898 C C . SER A 1 261 ? -25.208 1.892 17.281 1.00 92.75 261 SER A C 1
ATOM 1900 O O . SER A 1 261 ? -24.995 2.988 17.797 1.00 92.75 261 SER A O 1
ATOM 1902 N N . ASP A 1 262 ? -26.121 1.040 17.756 1.00 93.69 262 ASP A N 1
ATOM 1903 C CA . ASP A 1 262 ? -26.970 1.344 18.915 1.00 93.69 262 ASP A CA 1
ATOM 1904 C C . ASP A 1 262 ? -26.248 1.043 20.238 1.00 93.69 262 ASP A C 1
ATOM 1906 O O . ASP A 1 262 ? -26.590 1.598 21.289 1.00 93.69 262 ASP A O 1
ATOM 1910 N N . TRP A 1 263 ? -25.192 0.225 20.187 1.00 95.19 263 TRP A N 1
ATOM 1911 C CA . TRP A 1 263 ? -24.437 -0.242 21.350 1.00 95.19 263 TRP A CA 1
ATOM 1912 C C . TRP A 1 263 ? -23.980 0.871 22.317 1.00 95.19 263 TRP A C 1
ATOM 1914 O O . TRP A 1 263 ? -24.184 0.712 23.525 1.00 95.19 263 TRP A O 1
ATOM 1924 N N . PRO A 1 264 ? -23.438 2.030 21.876 1.00 94.25 264 PRO A N 1
ATOM 1925 C CA . PRO A 1 264 ? -23.059 3.102 22.801 1.00 94.25 264 PRO A CA 1
ATOM 1926 C C . PRO A 1 264 ? -24.253 3.700 23.562 1.00 94.25 264 PRO A C 1
ATOM 1928 O O . PRO A 1 264 ? -24.132 4.077 24.733 1.00 94.25 264 PRO A O 1
ATOM 1931 N N . GLY A 1 265 ? -25.422 3.764 22.917 1.00 92.88 265 GLY A N 1
ATOM 1932 C CA . GLY A 1 265 ? -26.668 4.201 23.546 1.00 92.88 265 GLY A CA 1
ATOM 1933 C C . GLY A 1 265 ? -27.134 3.207 24.608 1.00 92.88 265 GLY A C 1
ATOM 1934 O O . GLY A 1 265 ? -27.408 3.605 25.741 1.00 92.88 265 GLY A O 1
ATOM 1935 N N . VAL A 1 266 ? -27.115 1.912 24.274 1.00 94.88 266 VAL A N 1
ATOM 1936 C CA . VAL A 1 266 ? -27.437 0.811 25.198 1.00 94.88 266 VAL A CA 1
ATOM 1937 C C . VAL A 1 266 ? -26.554 0.839 26.438 1.00 94.88 266 VAL A C 1
ATOM 1939 O O . VAL A 1 266 ? -27.053 0.751 27.559 1.00 94.88 266 VAL A O 1
ATOM 1942 N N . VAL A 1 267 ? -25.247 1.014 26.252 1.00 95.00 267 VAL A N 1
ATOM 1943 C CA . VAL A 1 267 ? -24.289 1.154 27.351 1.00 95.00 267 VAL A CA 1
ATOM 1944 C C . VAL A 1 267 ? -24.649 2.332 28.255 1.00 95.00 267 VAL A C 1
ATOM 1946 O O . VAL A 1 267 ? -24.711 2.174 29.473 1.00 95.00 267 VAL A O 1
ATOM 1949 N N . THR A 1 268 ? -24.924 3.501 27.676 1.00 93.38 268 THR A N 1
ATOM 1950 C CA . THR A 1 268 ? -25.263 4.711 28.441 1.00 93.38 268 THR A CA 1
ATOM 1951 C C . THR A 1 268 ? -26.542 4.514 29.261 1.00 93.38 268 THR A C 1
ATOM 1953 O O . THR A 1 268 ? -26.592 4.874 30.438 1.00 93.38 268 THR A O 1
ATOM 1956 N N . GLN A 1 269 ? -27.561 3.885 28.671 1.00 93.19 269 GLN A N 1
ATOM 1957 C CA . GLN A 1 269 ? -28.818 3.563 29.347 1.00 93.19 269 GLN A CA 1
ATOM 1958 C C . GLN A 1 269 ? -28.619 2.539 30.474 1.00 93.19 269 GLN A C 1
ATOM 1960 O O . GLN A 1 269 ? -29.117 2.731 31.585 1.00 93.19 269 GLN A O 1
ATOM 1965 N N . ALA A 1 270 ? -27.832 1.489 30.230 1.00 93.88 270 ALA A N 1
ATOM 1966 C CA . ALA A 1 270 ? -27.534 0.468 31.228 1.00 93.88 270 ALA A CA 1
ATOM 1967 C C . ALA A 1 270 ? -26.689 1.010 32.400 1.00 93.88 270 ALA A C 1
ATOM 1969 O O . ALA A 1 270 ? -26.913 0.627 33.550 1.00 93.88 270 ALA A O 1
ATOM 1970 N N . LEU A 1 271 ? -25.775 1.955 32.147 1.00 92.81 271 LEU A N 1
ATOM 1971 C CA . LEU A 1 271 ? -25.057 2.686 33.201 1.00 92.81 271 LEU A CA 1
ATOM 1972 C C . LEU A 1 271 ? -26.011 3.527 34.057 1.00 92.81 271 LEU A C 1
ATOM 1974 O O . LEU A 1 271 ? -25.863 3.564 35.278 1.00 92.81 271 LEU A O 1
ATOM 1978 N N . GLY A 1 272 ? -27.028 4.142 33.445 1.00 91.25 272 GLY A N 1
ATOM 1979 C CA . GLY A 1 272 ? -28.096 4.830 34.172 1.00 91.25 272 GLY A CA 1
ATOM 1980 C C . GLY A 1 272 ? -28.878 3.901 35.110 1.00 91.25 272 GLY A C 1
ATOM 1981 O O . GLY A 1 272 ? -29.227 4.305 36.220 1.00 91.25 272 GLY A O 1
ATOM 1982 N N . ALA A 1 273 ? -29.097 2.643 34.706 1.00 91.94 273 ALA A N 1
ATOM 1983 C CA . ALA A 1 273 ? -29.715 1.622 35.555 1.00 91.94 273 ALA A CA 1
ATOM 1984 C C . ALA A 1 273 ? -28.803 1.206 36.725 1.00 91.94 273 ALA A C 1
ATOM 1986 O O . ALA A 1 273 ? -29.275 1.113 37.859 1.00 91.94 273 ALA A O 1
ATOM 1987 N N . LEU A 1 274 ? -27.496 1.021 36.485 1.00 92.25 274 LEU A N 1
ATOM 1988 C CA . LEU A 1 274 ? -26.511 0.767 37.547 1.00 92.25 274 LEU A CA 1
ATOM 1989 C C . LEU A 1 274 ? -26.449 1.928 38.552 1.00 92.25 274 LEU A C 1
ATOM 1991 O O . LEU A 1 274 ? -26.250 1.703 39.748 1.00 92.25 274 LEU A O 1
ATOM 1995 N N . ASP A 1 275 ? -26.653 3.168 38.101 1.00 90.50 275 ASP A N 1
ATOM 1996 C CA . ASP A 1 275 ? -26.610 4.320 38.997 1.00 90.50 275 ASP A CA 1
ATOM 1997 C C . ASP A 1 275 ? -27.759 4.341 40.024 1.00 90.50 275 ASP A C 1
ATOM 1999 O O . ASP A 1 275 ? -27.575 4.830 41.141 1.00 90.50 275 ASP A O 1
ATOM 2003 N N . GLN A 1 276 ? -28.896 3.707 39.717 1.00 88.19 276 GLN A N 1
ATOM 2004 C CA . GLN A 1 276 ? -30.003 3.536 40.670 1.00 88.19 276 GLN A CA 1
ATOM 2005 C C . GLN A 1 276 ? -29.666 2.576 41.823 1.00 88.19 276 GLN A C 1
ATOM 2007 O O . GLN A 1 276 ? -30.366 2.567 42.834 1.00 88.19 276 GLN A O 1
ATOM 2012 N N . LEU A 1 277 ? -28.613 1.762 41.697 1.00 89.62 277 LEU A N 1
ATOM 2013 C CA . LEU A 1 277 ? -28.233 0.765 42.698 1.00 89.62 277 LEU A CA 1
ATOM 2014 C C . LEU A 1 277 ? -27.272 1.341 43.755 1.00 89.62 277 LEU A C 1
ATOM 2016 O O . LEU A 1 277 ? -26.494 2.267 43.501 1.00 89.62 277 LEU A O 1
ATOM 2020 N N . GLU A 1 278 ? -27.301 0.764 44.963 1.00 89.06 278 GLU A N 1
ATOM 2021 C CA . GLU A 1 278 ? -26.341 1.067 46.037 1.00 89.06 278 GLU A CA 1
ATOM 2022 C C . GLU A 1 278 ? -24.931 0.606 45.645 1.00 89.06 278 GLU A C 1
ATOM 2024 O O . GLU A 1 278 ? -23.956 1.330 45.852 1.00 89.06 278 GLU A O 1
ATOM 2029 N N . GLY A 1 279 ? -24.853 -0.575 45.037 1.00 91.44 279 GLY A N 1
ATOM 2030 C CA . GLY A 1 279 ? -23.656 -1.171 44.463 1.00 91.44 279 GLY A CA 1
ATOM 2031 C C . GLY A 1 279 ? -24.037 -2.347 43.569 1.00 91.44 279 GLY A C 1
ATOM 2032 O O . GLY A 1 279 ? -25.108 -2.939 43.738 1.00 91.44 279 GLY A O 1
ATOM 2033 N N . GLY A 1 280 ? -23.187 -2.669 42.603 1.00 93.50 280 GLY A N 1
ATOM 2034 C CA . GLY A 1 280 ? -23.495 -3.677 41.597 1.00 93.50 280 GLY A CA 1
ATOM 2035 C C . GLY A 1 280 ? -22.473 -3.754 40.475 1.00 93.50 280 GLY A C 1
ATOM 2036 O O . GLY A 1 280 ? -21.505 -2.995 40.434 1.00 93.50 280 GLY A O 1
ATOM 2037 N N . GLU A 1 281 ? -22.717 -4.675 39.558 1.00 94.75 281 GLU A N 1
ATOM 2038 C CA . GLU A 1 281 ? -21.912 -4.912 38.374 1.00 94.75 281 GLU A CA 1
ATOM 2039 C C . GLU A 1 281 ? -22.811 -4.909 37.138 1.00 94.75 281 GLU A C 1
ATOM 2041 O O . GLU A 1 281 ? -23.793 -5.648 37.047 1.00 94.75 281 GLU A O 1
ATOM 2046 N N . LEU A 1 282 ? -22.448 -4.074 36.173 1.00 95.94 282 LEU A N 1
ATOM 2047 C CA . LEU A 1 282 ? -22.974 -4.086 34.822 1.00 95.94 282 LEU A CA 1
ATOM 2048 C C . LEU A 1 282 ? -21.950 -4.757 33.911 1.00 95.94 282 LEU A C 1
ATOM 2050 O O . LEU A 1 282 ? -20.787 -4.358 33.881 1.00 95.94 282 LEU A O 1
ATOM 2054 N N . ARG A 1 283 ? -22.399 -5.726 33.120 1.00 96.75 283 ARG A N 1
ATOM 2055 C CA . ARG A 1 283 ? -21.621 -6.365 32.060 1.00 96.75 283 ARG A CA 1
ATOM 2056 C C . ARG A 1 283 ? -22.403 -6.294 30.754 1.00 96.75 283 ARG A C 1
ATOM 2058 O O . ARG A 1 283 ? -23.522 -6.795 30.684 1.00 96.75 283 ARG A O 1
ATOM 2065 N N . VAL A 1 284 ? -21.804 -5.707 29.726 1.00 96.25 284 VAL A N 1
ATOM 2066 C CA . VAL A 1 284 ? -22.321 -5.683 28.355 1.00 96.25 284 VAL A CA 1
ATOM 2067 C C . VAL A 1 284 ? -21.379 -6.516 27.498 1.00 96.25 284 VAL A C 1
ATOM 2069 O O . VAL A 1 284 ? -20.253 -6.105 27.230 1.00 96.25 284 VAL A O 1
ATOM 2072 N N . ASP A 1 285 ? -21.824 -7.716 27.146 1.00 95.06 285 ASP A N 1
ATOM 2073 C CA . ASP A 1 285 ? -21.072 -8.713 26.383 1.00 95.06 285 ASP A CA 1
ATOM 2074 C C . ASP A 1 285 ? -21.717 -8.850 25.001 1.00 95.06 285 ASP A C 1
ATOM 2076 O O . ASP A 1 285 ? -22.811 -9.410 24.875 1.00 95.06 285 ASP A O 1
ATOM 2080 N N . ASP A 1 286 ? -21.103 -8.236 23.991 1.00 93.56 286 ASP A N 1
ATOM 2081 C CA . ASP A 1 286 ? -21.716 -7.989 22.689 1.00 93.56 286 ASP A CA 1
ATOM 2082 C C . ASP A 1 286 ? -23.095 -7.312 22.854 1.00 93.56 286 ASP A C 1
ATOM 2084 O O . ASP A 1 286 ? -23.180 -6.132 23.203 1.00 93.56 286 ASP A O 1
ATOM 2088 N N . ARG A 1 287 ? -24.190 -8.053 22.635 1.00 95.44 287 ARG A N 1
ATOM 2089 C CA . ARG A 1 287 ? -25.579 -7.585 22.806 1.00 95.44 287 ARG A CA 1
ATOM 2090 C C . ARG A 1 287 ? -26.245 -8.041 24.105 1.00 95.44 287 ARG A C 1
ATOM 2092 O O . ARG A 1 287 ? -27.391 -7.689 24.354 1.00 95.44 287 ARG A O 1
ATOM 2099 N N . MET A 1 288 ? -25.580 -8.852 24.922 1.00 94.69 288 MET A N 1
ATOM 2100 C CA . MET A 1 288 ? -26.130 -9.382 26.169 1.00 94.69 288 MET A CA 1
ATOM 2101 C C . MET A 1 288 ? -25.801 -8.438 27.328 1.00 94.69 288 MET A C 1
ATOM 2103 O O . MET A 1 288 ? -24.639 -8.291 27.706 1.00 94.69 288 MET A O 1
ATOM 2107 N N . ILE A 1 289 ? -26.826 -7.842 27.938 1.00 96.12 289 ILE A N 1
ATOM 2108 C CA . ILE A 1 289 ? -26.674 -7.007 29.132 1.00 96.12 289 ILE A CA 1
ATOM 2109 C C . ILE A 1 289 ? -26.945 -7.853 30.369 1.00 96.12 289 ILE A C 1
ATOM 2111 O O . ILE A 1 289 ? -27.989 -8.489 30.488 1.00 96.12 289 ILE A O 1
ATOM 2115 N N . THR A 1 290 ? -26.029 -7.838 31.327 1.00 95.81 290 THR A N 1
ATOM 2116 C CA . THR A 1 290 ? -26.232 -8.422 32.652 1.00 95.81 290 THR A CA 1
ATOM 2117 C C . THR A 1 290 ? -26.023 -7.345 33.703 1.00 95.81 290 THR A C 1
ATOM 2119 O O . THR A 1 290 ? -24.962 -6.729 33.741 1.00 95.81 290 THR A O 1
ATOM 2122 N N . LEU A 1 291 ? -27.023 -7.120 34.552 1.00 95.31 291 LEU A N 1
ATOM 2123 C CA . LEU A 1 291 ? -26.941 -6.202 35.684 1.00 95.31 291 LEU A CA 1
ATOM 2124 C C . LEU A 1 291 ? -27.192 -6.977 36.975 1.00 95.31 291 LEU A C 1
ATOM 2126 O O . LEU A 1 291 ? -28.269 -7.541 37.171 1.00 95.31 291 LEU A O 1
ATOM 2130 N N . THR A 1 292 ? -26.206 -6.990 37.861 1.00 93.31 292 THR A N 1
ATOM 2131 C CA . THR A 1 292 ? -26.315 -7.595 39.190 1.00 93.31 292 THR A CA 1
ATOM 2132 C C . THR A 1 292 ? -26.079 -6.540 40.262 1.00 93.31 292 THR A C 1
ATOM 2134 O O . THR A 1 292 ? -25.318 -5.596 40.051 1.00 93.31 292 THR A O 1
ATOM 2137 N N . GLY A 1 293 ? -26.730 -6.649 41.421 1.00 92.19 293 GLY A N 1
ATOM 2138 C CA . GLY A 1 293 ? -26.447 -5.715 42.511 1.00 92.19 293 GLY A CA 1
ATOM 2139 C C . GLY A 1 293 ? -27.493 -5.624 43.610 1.00 92.19 293 GLY A C 1
ATOM 2140 O O . GLY A 1 293 ? -28.387 -6.460 43.746 1.00 92.19 293 GLY A O 1
ATOM 2141 N N . VAL A 1 294 ? -27.355 -4.577 44.422 1.00 89.38 294 VAL A N 1
ATOM 2142 C CA . VAL A 1 294 ? -28.209 -4.304 45.579 1.00 89.38 294 VAL A CA 1
ATOM 2143 C C . VAL A 1 294 ? -28.856 -2.931 45.434 1.00 89.38 294 VAL A C 1
ATOM 2145 O O . VAL A 1 294 ? -28.166 -1.923 45.284 1.00 89.38 294 VAL A O 1
ATOM 2148 N N . ALA A 1 295 ? -30.185 -2.887 45.513 1.00 88.56 295 ALA A N 1
ATOM 2149 C CA . ALA A 1 295 ? -30.961 -1.647 45.543 1.00 88.56 295 ALA A CA 1
ATOM 2150 C C . ALA A 1 295 ? -31.261 -1.230 46.993 1.00 88.56 295 ALA A C 1
ATOM 2152 O O . ALA A 1 295 ? -31.479 -2.086 47.861 1.00 88.56 295 ALA A O 1
ATOM 2153 N N . ARG A 1 296 ? -31.331 0.079 47.276 1.00 85.38 296 ARG A N 1
ATOM 2154 C CA . ARG A 1 296 ? -31.646 0.572 48.634 1.00 85.38 296 ARG A CA 1
ATOM 2155 C C . ARG A 1 296 ? -33.125 0.419 48.959 1.00 85.38 296 ARG A C 1
ATOM 2157 O O . ARG A 1 296 ? -33.497 0.373 50.129 1.00 85.38 296 ARG A O 1
ATOM 2164 N N . SER A 1 297 ? -33.966 0.363 47.929 1.00 87.06 297 SER A N 1
ATOM 2165 C CA . SER A 1 297 ? -35.406 0.179 48.060 1.00 87.06 297 SER A CA 1
ATOM 2166 C C . SER A 1 297 ? -35.994 -0.619 46.890 1.00 87.06 297 SER A C 1
ATOM 2168 O O . SER A 1 297 ? -35.405 -0.653 45.808 1.00 87.06 297 SER A O 1
ATOM 2170 N N . PRO A 1 298 ? -37.195 -1.204 47.057 1.00 86.75 298 PRO A N 1
ATOM 2171 C CA . PRO A 1 298 ? -37.921 -1.835 45.954 1.00 86.75 298 PRO A CA 1
ATOM 2172 C C . PRO A 1 298 ? -38.263 -0.876 44.800 1.00 86.75 298 PRO A C 1
ATOM 2174 O O . PRO A 1 298 ? -38.438 -1.316 43.669 1.00 86.75 298 PRO A O 1
ATOM 2177 N N . LEU A 1 299 ? -38.360 0.433 45.069 1.00 86.94 299 LEU A N 1
ATOM 2178 C CA . LEU A 1 299 ? -38.642 1.438 44.039 1.00 86.94 299 LEU A CA 1
ATOM 2179 C C . LEU A 1 299 ? -37.437 1.632 43.111 1.00 86.94 299 LEU A C 1
ATOM 2181 O O . LEU A 1 299 ? -37.607 1.674 41.898 1.00 86.94 299 LEU A O 1
ATOM 2185 N N . GLU A 1 300 ? -36.228 1.695 43.673 1.00 85.88 300 GLU A N 1
ATOM 2186 C CA . GLU A 1 300 ? -34.982 1.766 42.895 1.00 85.88 300 GLU A CA 1
ATOM 2187 C C . GLU A 1 300 ? -34.759 0.491 42.071 1.00 85.88 300 GLU A C 1
ATOM 2189 O O . GLU A 1 300 ? -34.368 0.578 40.910 1.00 85.88 300 GLU A O 1
ATOM 2194 N N . GLN A 1 301 ? -35.080 -0.684 42.632 1.00 87.38 301 GLN A N 1
ATOM 2195 C CA . GLN A 1 301 ? -35.058 -1.944 41.882 1.00 87.38 301 GLN A CA 1
ATOM 2196 C C . GLN A 1 301 ? -35.983 -1.876 40.657 1.00 87.38 301 GLN A C 1
ATOM 2198 O O . GLN A 1 301 ? -35.539 -2.138 39.541 1.00 87.38 301 GLN A O 1
ATOM 2203 N N . ALA A 1 302 ? -37.247 -1.484 40.850 1.00 87.56 302 ALA A N 1
ATOM 2204 C CA . ALA A 1 302 ? -38.212 -1.385 39.756 1.00 87.56 302 ALA A CA 1
ATOM 2205 C C . ALA A 1 302 ? -37.790 -0.349 38.699 1.00 87.56 302 ALA A C 1
ATOM 2207 O O . ALA A 1 302 ? -38.017 -0.559 37.510 1.00 87.56 302 ALA A O 1
ATOM 2208 N N . ALA A 1 303 ? -37.152 0.751 39.113 1.00 87.50 303 ALA A N 1
ATOM 2209 C CA . ALA A 1 303 ? -36.619 1.755 38.196 1.00 87.50 303 ALA A CA 1
ATOM 2210 C C . ALA A 1 303 ? -35.455 1.209 37.348 1.00 87.50 303 ALA A C 1
ATOM 2212 O O . ALA A 1 303 ? -35.434 1.431 36.139 1.00 87.50 303 ALA A O 1
ATOM 2213 N N . ALA A 1 304 ? -34.521 0.466 37.953 1.00 88.25 304 ALA A N 1
ATOM 2214 C CA . ALA A 1 304 ? -33.410 -0.161 37.236 1.00 88.25 304 ALA A CA 1
ATOM 2215 C C . ALA A 1 304 ? -33.896 -1.232 36.242 1.00 88.25 304 ALA A C 1
ATOM 2217 O O . ALA A 1 304 ? -33.446 -1.269 35.098 1.00 88.25 304 ALA A O 1
ATOM 2218 N N . GLU A 1 305 ? -34.851 -2.073 36.651 1.00 88.75 305 GLU A N 1
ATOM 2219 C CA . GLU A 1 305 ? -35.460 -3.085 35.778 1.00 88.75 305 GLU A CA 1
ATOM 2220 C C . GLU A 1 305 ? -36.241 -2.445 34.621 1.00 88.75 305 GLU A C 1
ATOM 2222 O O . GLU A 1 305 ? -36.109 -2.880 33.478 1.00 88.75 305 GLU A O 1
ATOM 2227 N N . ALA A 1 306 ? -37.002 -1.375 34.884 1.00 88.50 306 ALA A N 1
ATOM 2228 C CA . ALA A 1 306 ? -37.725 -0.641 33.847 1.00 88.50 306 ALA A CA 1
ATOM 2229 C C . ALA A 1 306 ? -36.777 0.015 32.831 1.00 88.50 306 ALA A C 1
ATOM 2231 O O . ALA A 1 306 ? -37.045 -0.035 31.633 1.00 88.50 306 ALA A O 1
ATOM 2232 N N . ALA A 1 307 ? -35.653 0.576 33.288 1.00 87.62 307 ALA A N 1
ATOM 2233 C CA . ALA A 1 307 ? -34.651 1.174 32.408 1.00 87.62 307 ALA A CA 1
ATOM 2234 C C . ALA A 1 307 ? -34.025 0.150 31.446 1.00 87.62 307 ALA A C 1
ATOM 2236 O O . ALA A 1 307 ? -33.736 0.492 30.303 1.00 87.62 307 ALA A O 1
ATOM 2237 N N . LEU A 1 308 ? -33.841 -1.101 31.884 1.00 88.31 308 LEU A N 1
ATOM 2238 C CA . LEU A 1 308 ? -33.325 -2.181 31.035 1.00 88.31 308 LEU A CA 1
ATOM 2239 C C . LEU A 1 308 ? -34.397 -2.833 30.151 1.00 88.31 308 LEU A C 1
ATOM 2241 O O . LEU A 1 308 ? -34.062 -3.415 29.123 1.00 88.31 308 LEU A O 1
ATOM 2245 N N . ALA A 1 309 ? -35.674 -2.744 30.526 1.00 88.62 309 ALA A N 1
ATOM 2246 C CA . ALA A 1 309 ? -36.783 -3.232 29.706 1.00 88.62 309 ALA A CA 1
ATOM 2247 C C . ALA A 1 309 ? -37.052 -2.346 28.474 1.00 88.62 309 ALA A C 1
ATOM 2249 O O . ALA A 1 309 ? -37.613 -2.831 27.496 1.00 88.62 309 ALA A O 1
ATOM 2250 N N . ASP A 1 310 ? -36.643 -1.076 28.524 1.00 88.50 310 ASP A N 1
ATOM 2251 C CA . ASP A 1 310 ? -36.773 -0.091 27.439 1.00 88.50 310 ASP A CA 1
ATOM 2252 C C . ASP A 1 310 ? -35.552 -0.075 26.495 1.00 88.50 310 ASP A C 1
ATOM 2254 O O . ASP A 1 310 ? -35.299 0.905 25.798 1.00 88.50 310 ASP A O 1
ATOM 2258 N N . LEU A 1 311 ? -34.729 -1.130 26.510 1.00 90.38 311 LEU A N 1
ATOM 2259 C CA . LEU A 1 311 ? -33.597 -1.252 25.592 1.00 90.38 311 LEU A CA 1
ATOM 2260 C C . LEU A 1 311 ? -34.066 -1.555 24.154 1.00 90.38 311 LEU A C 1
ATOM 2262 O O . LEU A 1 311 ? -35.106 -2.194 23.970 1.00 90.38 311 LEU A O 1
ATOM 2266 N N . PRO A 1 312 ? -33.292 -1.148 23.126 1.00 90.88 312 PRO A N 1
ATOM 2267 C CA . PRO A 1 312 ? -33.581 -1.462 21.729 1.00 90.88 312 PRO A CA 1
ATOM 2268 C C . PRO A 1 312 ? -33.767 -2.963 21.472 1.00 90.88 312 PRO A C 1
ATOM 2270 O O . PRO A 1 312 ? -33.168 -3.816 22.137 1.00 90.88 312 PRO A O 1
ATOM 2273 N N . GLU A 1 313 ? -34.568 -3.300 20.456 1.00 88.38 313 GLU A N 1
ATOM 2274 C CA . GLU A 1 313 ? -34.742 -4.692 20.038 1.00 88.38 313 GLU A CA 1
ATOM 2275 C C . GLU A 1 313 ? -33.389 -5.346 19.706 1.00 88.38 313 GLU A C 1
ATOM 2277 O O . GLU A 1 313 ? -32.531 -4.757 19.054 1.00 88.38 313 GLU A O 1
ATOM 2282 N N . GLY A 1 314 ? -33.200 -6.593 20.147 1.00 89.31 314 GLY A N 1
ATOM 2283 C CA . GLY A 1 314 ? -31.954 -7.339 19.932 1.00 89.31 314 GLY A CA 1
ATOM 2284 C C . GLY A 1 314 ? -30.955 -7.285 21.090 1.00 89.31 314 GLY A C 1
ATOM 2285 O O . GLY A 1 314 ? -29.954 -7.998 21.029 1.00 89.31 314 GLY A O 1
ATOM 2286 N N . TYR A 1 315 ? -31.259 -6.541 22.157 1.00 93.50 315 TYR A N 1
ATOM 2287 C CA . TYR A 1 315 ? -30.450 -6.446 23.373 1.00 93.50 315 TYR A CA 1
ATOM 2288 C C . TYR A 1 315 ? -31.105 -7.155 24.568 1.00 93.50 315 TYR A C 1
ATOM 2290 O O . TYR A 1 315 ? -31.806 -6.527 25.364 1.00 93.50 315 TYR A O 1
ATOM 2298 N N . PRO A 1 316 ? -30.927 -8.482 24.722 1.00 93.44 316 PRO A N 1
ATOM 2299 C CA . PRO A 1 316 ? -31.444 -9.184 25.888 1.00 93.44 316 PRO A CA 1
ATOM 2300 C C . PRO A 1 316 ? -30.778 -8.672 27.170 1.00 93.44 316 PRO A C 1
ATOM 2302 O O . PRO A 1 316 ? -29.551 -8.646 27.277 1.00 93.44 316 PRO A O 1
ATOM 2305 N N . ALA A 1 317 ? -31.595 -8.339 28.169 1.00 92.25 317 ALA A N 1
ATOM 2306 C CA . ALA A 1 317 ? -31.141 -7.975 29.504 1.00 92.25 317 ALA A CA 1
ATOM 2307 C C . ALA A 1 317 ? -31.444 -9.088 30.517 1.00 92.25 317 ALA A C 1
ATOM 2309 O O . ALA A 1 317 ? -32.530 -9.670 30.529 1.00 92.25 317 ALA A O 1
ATOM 2310 N N . ARG A 1 318 ? -30.478 -9.383 31.388 1.00 91.00 318 ARG A N 1
ATOM 2311 C CA . ARG A 1 318 ? -30.644 -10.220 32.581 1.00 91.00 318 ARG A CA 1
ATOM 2312 C C . ARG A 1 318 ? -30.361 -9.386 33.817 1.00 91.00 318 ARG A C 1
ATOM 2314 O O . ARG A 1 318 ? -29.305 -8.765 33.912 1.00 91.00 318 ARG A O 1
ATOM 2321 N N . THR A 1 319 ? -31.284 -9.418 34.766 1.00 89.50 319 THR A N 1
ATOM 2322 C CA . THR A 1 319 ? -31.155 -8.724 36.044 1.00 89.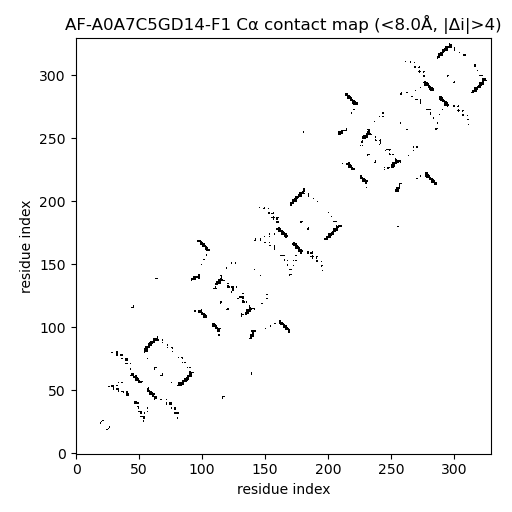50 319 THR A CA 1
ATOM 2323 C C . THR A 1 319 ? -31.122 -9.721 37.194 1.00 89.50 319 THR A C 1
ATOM 2325 O O . THR A 1 319 ? -31.903 -10.670 37.231 1.00 89.50 319 THR A O 1
ATOM 2328 N N . ASP A 1 320 ? -30.210 -9.499 38.136 1.00 87.88 320 ASP A N 1
ATOM 2329 C CA . ASP A 1 320 ? -30.185 -10.168 39.439 1.00 87.88 320 ASP A CA 1
ATOM 2330 C C . ASP A 1 320 ? -29.966 -9.104 40.523 1.00 87.88 320 ASP A C 1
ATOM 2332 O O . ASP A 1 320 ? -28.837 -8.768 40.895 1.00 87.88 320 ASP A O 1
ATOM 2336 N N . ILE A 1 321 ? -31.066 -8.470 40.941 1.00 84.00 321 ILE A N 1
ATOM 2337 C CA . ILE A 1 321 ? -31.059 -7.317 41.847 1.00 84.00 321 ILE A CA 1
ATOM 2338 C C . ILE A 1 321 ? -31.768 -7.695 43.144 1.00 84.00 321 ILE A C 1
ATOM 2340 O O . ILE A 1 321 ? -32.920 -8.127 43.142 1.00 84.00 321 ILE A O 1
ATOM 2344 N N . THR A 1 322 ? -31.096 -7.480 44.273 1.00 81.81 322 THR A N 1
ATOM 2345 C CA . THR A 1 322 ? -31.681 -7.681 45.604 1.00 81.81 322 THR A CA 1
ATOM 2346 C C . THR A 1 322 ? -31.985 -6.336 46.260 1.00 81.81 322 THR A C 1
ATOM 2348 O O . THR A 1 322 ? -31.079 -5.543 46.507 1.00 81.81 322 THR A O 1
ATOM 2351 N N . ALA A 1 323 ? -33.247 -6.060 46.594 1.00 75.75 323 ALA A N 1
ATOM 2352 C CA . ALA A 1 323 ? -33.605 -4.871 47.369 1.00 75.75 323 ALA A CA 1
ATOM 2353 C C . ALA A 1 323 ? -33.398 -5.093 48.875 1.00 75.75 323 ALA A C 1
ATOM 2355 O O . ALA A 1 323 ? -33.844 -6.099 49.438 1.00 75.75 323 ALA A O 1
ATOM 2356 N N . ARG A 1 324 ? -32.791 -4.121 49.570 1.00 74.31 324 ARG A N 1
ATOM 2357 C CA . ARG A 1 324 ? -32.822 -4.108 51.038 1.00 74.31 324 ARG A CA 1
ATOM 2358 C C . ARG A 1 324 ? -34.248 -3.836 51.509 1.00 74.31 324 ARG A C 1
ATOM 2360 O O . ARG A 1 324 ? -34.809 -2.769 51.274 1.00 74.31 324 ARG A O 1
ATOM 2367 N N . ILE A 1 325 ? -34.829 -4.792 52.223 1.00 58.78 325 ILE A N 1
ATOM 2368 C CA . ILE A 1 325 ? -36.081 -4.567 52.942 1.00 58.78 325 ILE A CA 1
ATOM 2369 C C . ILE A 1 325 ? -35.707 -3.897 54.261 1.00 58.78 325 ILE A C 1
ATOM 2371 O O . ILE A 1 325 ? -35.107 -4.524 55.135 1.00 58.78 325 ILE A O 1
ATOM 2375 N N . ALA A 1 326 ? -36.041 -2.615 54.409 1.00 52.41 326 ALA A N 1
ATOM 2376 C CA . ALA A 1 326 ? -35.979 -1.962 55.707 1.00 52.41 326 ALA A CA 1
ATOM 2377 C C . ALA A 1 326 ? -36.966 -2.677 56.643 1.00 52.41 326 ALA A C 1
ATOM 2379 O O . ALA A 1 326 ? -38.178 -2.488 56.548 1.00 52.41 326 ALA A O 1
ATOM 2380 N N . LEU A 1 327 ? -36.454 -3.537 57.527 1.00 44.06 327 LEU A N 1
ATOM 2381 C CA . LEU A 1 327 ? -37.231 -4.035 58.653 1.00 44.06 327 LEU A CA 1
ATOM 2382 C C . LEU A 1 327 ? -37.593 -2.817 59.501 1.00 44.06 327 LEU A C 1
ATOM 2384 O O . LEU A 1 327 ? -36.714 -2.199 60.102 1.00 44.06 327 LEU A O 1
ATOM 2388 N N . ALA A 1 328 ? -38.877 -2.458 59.513 1.00 41.75 328 ALA A N 1
ATOM 2389 C CA . ALA A 1 328 ? -39.415 -1.519 60.481 1.00 41.75 328 ALA A CA 1
ATOM 2390 C C . ALA A 1 328 ? -39.035 -2.038 61.873 1.00 41.75 328 ALA A C 1
ATOM 2392 O O . ALA A 1 328 ? -39.503 -3.102 62.288 1.00 41.75 328 ALA A O 1
ATOM 2393 N N . GLN A 1 329 ? -38.117 -1.346 62.551 1.00 43.91 329 GLN A N 1
ATOM 2394 C CA . GLN A 1 329 ? -37.854 -1.641 63.952 1.00 43.91 329 GLN A CA 1
ATOM 2395 C C . GLN A 1 329 ? -39.092 -1.233 64.766 1.00 43.91 329 GLN A C 1
ATOM 2397 O O . GLN A 1 329 ? -39.665 -0.181 64.470 1.00 43.91 329 GLN A O 1
ATOM 2402 N N . PRO A 1 330 ? -39.534 -2.089 65.705 1.00 50.78 330 PRO A N 1
ATOM 2403 C CA . PRO A 1 330 ? -40.761 -1.895 66.474 1.00 50.78 330 PRO A CA 1
ATOM 2404 C C . PRO A 1 330 ? -40.710 -0.680 67.405 1.00 50.78 330 PRO A C 1
ATOM 2406 O O . PRO A 1 330 ? -39.601 -0.321 67.863 1.00 50.78 330 PRO A O 1
#

Secondary structure (DSSP, 8-state):
-HHHHHHHHHHHHHHHHHHHIIIIIHHHHHHHHHHHHHHHTTT-TT--EEEEETTEEEEEEEESSHHHHHHHHHHHTTSTT--EEEEEEEEPPB-SS-EEEEEEETTEEEEEEEES-HHHHHHHHHHHHHHHHTTSEE-B----TTHHHHHHHHHHHHHTSSEEEEEEETTEEEEEEEESSHHHHHHHHHTTTTPPTT-EEEEEEEESS-B-SS-EEEEEEETTEEEEEEEESSHHHHHHHHHHHGGGGGGSEE-B----TTHHHHHHHHHHHHHTSSEEEEEEETTEEEEEEEESSHHHHHHHHHHHHTSPTT--EEEEEEE-------

Sequence (330 aa):
MRKLLGWAVLILGTGLLGYYATNNHAQRMEQAISGAAAQAVTSSVHGVTTRVSGRDIIVEGIANDAAEHDQIVAALDAVDGRRVVDDRLTILERAAPFVLTAERAGDAASYSGNVPTEAVRATLAERIGESGANALDLAAGMPDDAWPGAALQGLDALDLLESGKMVLSDRSLTLTGQAYSPVERDEAKAALEGLADGYSVQTDITTRIPLAAPYLMQAVKDAGTTRHSGNVPDAQTRANFAATMGADADTLELAIGMPDSDWPGVVTQALGALDQLEGGELRVDDRMITLTGVARSPLEQAAAEAALADLPEGYPARTDITARIALAQP

Nearest PDB structures (foldseek):
  8rjx-assembly1_A  TM=3.884E-01  e=5.641E-06  Escherichia coli
  2l26-assembly1_A  TM=4.074E-01  e=1.792E-06  Mycobacterium tuberculosis H37Rv
  2ksm-assembly1_A  TM=5.938E-01  e=3.627E-04  Mycobacterium tuberculosis
  6xmv-assembly1_A  TM=2.420E-01  e=1.775E-05  Neisseria gonorrhoeae FA 1090
  8zex-assembly1_A  TM=5.038E-01  e=4.530E-02  Escherichia coli